Protein AF-M6ZLT2-F1 (afdb_monomer_lite)

Structure (mmCIF, N/CA/C/O backbone):
data_AF-M6ZLT2-F1
#
_entry.id   AF-M6ZLT2-F1
#
loop_
_atom_site.group_PDB
_atom_site.id
_atom_site.type_symbol
_atom_site.label_atom_id
_atom_site.label_alt_id
_atom_site.label_comp_id
_atom_site.label_asym_id
_atom_site.label_entity_id
_atom_site.label_seq_id
_atom_site.pdbx_PDB_ins_code
_atom_site.Cartn_x
_atom_site.Cartn_y
_atom_site.Cartn_z
_atom_site.occupancy
_atom_site.B_iso_or_equiv
_atom_site.auth_seq_id
_atom_site.auth_comp_id
_atom_site.auth_asym_id
_atom_site.auth_atom_id
_atom_site.pdbx_PDB_model_nu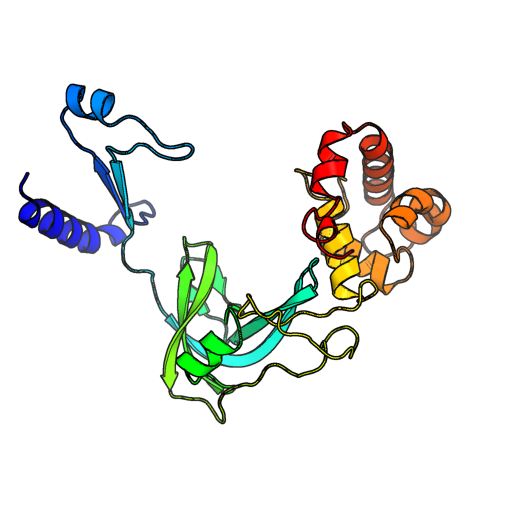m
ATOM 1 N N . MET A 1 1 ? 22.558 25.502 -27.120 1.00 62.25 1 MET A N 1
ATOM 2 C CA . MET A 1 1 ? 22.984 24.082 -27.083 1.00 62.25 1 MET A CA 1
ATOM 3 C C . MET A 1 1 ? 22.090 23.308 -28.041 1.00 62.25 1 MET A C 1
ATOM 5 O O . MET A 1 1 ? 20.887 23.511 -27.971 1.00 62.25 1 MET A O 1
ATOM 9 N N . SER A 1 2 ? 22.636 22.499 -28.952 1.00 77.94 2 SER A N 1
ATOM 10 C CA . SER A 1 2 ? 21.820 21.604 -29.790 1.00 77.94 2 SER A CA 1
ATOM 11 C C . SER A 1 2 ? 21.302 20.422 -28.961 1.00 77.94 2 SER A C 1
ATOM 13 O O . SER A 1 2 ? 21.935 20.048 -27.970 1.00 77.94 2 SER A O 1
ATOM 15 N N . GLY A 1 3 ? 20.191 19.798 -29.374 1.00 76.00 3 GLY A N 1
ATOM 16 C CA . GLY A 1 3 ? 19.656 18.600 -28.705 1.00 76.00 3 GLY A CA 1
ATOM 17 C C . GLY A 1 3 ? 20.675 17.455 -28.616 1.00 76.00 3 GLY A C 1
ATOM 18 O O . GLY A 1 3 ? 20.788 16.801 -27.585 1.00 76.00 3 GLY A O 1
ATOM 19 N N . SER A 1 4 ? 21.517 17.301 -29.643 1.00 79.62 4 SER A N 1
ATOM 20 C CA . SER A 1 4 ? 22.615 16.326 -29.668 1.00 79.62 4 SER A CA 1
ATOM 21 C C . SER A 1 4 ? 23.680 16.562 -28.589 1.00 79.62 4 SER A C 1
ATOM 23 O O . SER A 1 4 ? 24.163 15.606 -27.985 1.00 79.62 4 SER A O 1
ATOM 25 N N . LYS A 1 5 ? 24.020 17.825 -28.288 1.00 85.69 5 LYS A N 1
ATOM 26 C CA . LYS A 1 5 ? 24.951 18.155 -27.194 1.00 85.69 5 LYS A CA 1
ATOM 27 C C . LYS A 1 5 ? 24.350 17.829 -25.829 1.00 85.69 5 LYS A C 1
ATOM 29 O O . LYS A 1 5 ? 25.065 17.317 -24.980 1.00 85.69 5 LYS A O 1
ATOM 34 N N . ILE A 1 6 ? 23.052 18.079 -25.636 1.00 84.75 6 ILE A N 1
ATOM 35 C CA . ILE A 1 6 ? 22.351 17.741 -24.387 1.00 84.75 6 ILE A CA 1
ATOM 36 C C . ILE A 1 6 ? 22.399 16.226 -24.149 1.00 84.75 6 ILE A C 1
ATOM 38 O O . ILE A 1 6 ? 22.804 15.796 -23.073 1.00 84.75 6 ILE A O 1
ATOM 42 N N . ALA A 1 7 ? 22.067 15.421 -25.163 1.00 84.75 7 ALA A N 1
ATOM 43 C CA . ALA A 1 7 ? 22.106 13.961 -25.064 1.00 84.75 7 ALA A CA 1
ATOM 44 C C . ALA A 1 7 ? 23.506 13.431 -24.704 1.00 84.75 7 ALA A C 1
ATOM 46 O O . ALA A 1 7 ? 23.638 12.559 -23.845 1.00 84.75 7 ALA A O 1
ATOM 47 N N . LYS A 1 8 ? 24.560 13.999 -25.304 1.00 88.12 8 LYS A N 1
ATOM 48 C CA . LYS A 1 8 ? 25.944 13.621 -24.994 1.00 88.12 8 LYS A CA 1
ATOM 49 C C . LYS A 1 8 ? 26.320 13.946 -23.544 1.00 88.12 8 LYS A C 1
ATOM 51 O O . LYS A 1 8 ? 26.835 13.079 -22.845 1.00 88.12 8 LYS A O 1
ATOM 56 N N . THR A 1 9 ? 26.001 15.153 -23.073 1.00 87.25 9 THR A N 1
ATOM 57 C CA . THR A 1 9 ? 26.261 15.565 -21.684 1.00 87.25 9 THR A CA 1
ATOM 58 C C . THR A 1 9 ? 25.528 14.676 -20.680 1.00 87.25 9 THR A C 1
ATOM 60 O O . THR A 1 9 ? 26.101 14.316 -19.656 1.00 87.25 9 THR A O 1
ATOM 63 N N . ILE A 1 10 ? 24.292 14.267 -20.983 1.00 88.25 10 ILE A N 1
ATOM 64 C CA . ILE A 1 10 ? 23.534 13.321 -20.151 1.00 88.25 10 ILE A CA 1
ATOM 65 C C . ILE A 1 10 ? 24.280 11.985 -20.025 1.00 88.25 10 ILE A C 1
ATOM 67 O O . ILE A 1 10 ? 24.413 11.463 -18.919 1.00 88.25 10 ILE A O 1
ATOM 71 N N . GLN A 1 11 ? 24.787 11.435 -21.132 1.00 85.94 11 GLN A N 1
ATOM 72 C CA . GLN A 1 11 ? 25.527 10.169 -21.114 1.00 85.94 11 GLN A CA 1
ATOM 73 C C . GLN A 1 11 ? 26.854 10.269 -20.352 1.00 85.94 11 GLN A C 1
ATOM 75 O O . GLN A 1 11 ? 27.209 9.343 -19.624 1.00 85.94 11 GLN A O 1
ATOM 80 N N . GLU A 1 12 ? 27.583 11.376 -20.502 1.00 87.38 12 GLU A N 1
ATOM 81 C CA . GLU A 1 12 ? 28.830 11.630 -19.771 1.00 87.38 12 GLU A CA 1
ATOM 82 C C . GLU A 1 12 ? 28.577 11.709 -18.258 1.00 87.38 12 GLU A C 1
ATOM 84 O O . GLU A 1 12 ? 29.243 11.016 -17.488 1.00 87.38 12 GLU A O 1
ATOM 89 N N . PHE A 1 13 ? 27.551 12.455 -17.838 1.00 87.44 13 PHE A N 1
ATOM 90 C CA . PHE A 1 13 ? 27.155 12.543 -16.430 1.00 87.44 13 PHE A CA 1
ATOM 91 C C . PHE A 1 13 ? 26.689 11.202 -15.859 1.00 87.44 13 PHE A C 1
ATOM 93 O O . PHE A 1 13 ? 27.044 10.866 -14.731 1.00 87.44 13 PHE A O 1
ATOM 100 N N . LYS A 1 14 ? 25.945 10.401 -16.634 1.00 83.62 14 LYS A N 1
ATOM 101 C CA . LYS A 1 14 ? 25.489 9.073 -16.195 1.00 83.62 14 LYS A CA 1
ATOM 102 C C . LYS A 1 14 ? 26.663 8.172 -15.790 1.00 83.62 14 LYS A C 1
ATOM 104 O O . LYS A 1 14 ? 26.543 7.442 -14.814 1.00 83.62 14 LYS A O 1
ATOM 109 N N . LYS A 1 15 ? 27.800 8.250 -16.495 1.00 84.62 15 LYS A N 1
ATOM 110 C CA . LYS A 1 15 ? 29.018 7.476 -16.176 1.00 84.62 15 LYS A CA 1
ATOM 111 C C . LYS A 1 15 ? 29.727 7.961 -14.911 1.00 84.62 15 LYS A C 1
ATOM 113 O O . LYS A 1 15 ? 30.386 7.173 -14.247 1.00 84.62 15 LYS A O 1
ATOM 118 N N . GLN A 1 16 ? 29.614 9.248 -14.598 1.00 85.06 16 GLN A N 1
ATOM 119 C CA . GLN A 1 16 ? 30.263 9.859 -13.436 1.00 85.06 16 GLN A CA 1
ATOM 120 C C . GLN A 1 16 ? 29.390 9.821 -12.180 1.00 85.06 16 GLN A C 1
ATOM 122 O O . GLN A 1 16 ? 29.902 10.082 -11.094 1.00 85.06 16 GLN A O 1
ATOM 127 N N . LYS A 1 17 ? 28.095 9.490 -12.293 1.00 80.12 17 LYS A N 1
ATOM 128 C CA . LYS A 1 17 ? 27.145 9.589 -11.174 1.00 80.12 17 LYS A CA 1
ATOM 129 C C . LYS A 1 17 ? 27.613 8.832 -9.927 1.00 80.12 17 LYS A C 1
ATOM 131 O O . LYS A 1 17 ? 27.482 9.349 -8.828 1.00 80.12 17 LYS A O 1
ATOM 136 N N . ASP A 1 18 ? 28.194 7.645 -10.111 1.00 74.69 18 ASP A N 1
ATOM 137 C CA . ASP A 1 18 ? 28.618 6.774 -9.007 1.00 74.69 18 ASP A CA 1
ATOM 138 C C . ASP A 1 18 ? 29.941 7.232 -8.371 1.00 74.69 18 ASP A C 1
ATOM 140 O O . ASP A 1 18 ? 30.314 6.751 -7.307 1.00 74.69 18 ASP A O 1
ATOM 144 N N . SER A 1 19 ? 30.643 8.181 -9.003 1.00 82.50 19 SER A N 1
ATOM 145 C CA . SER A 1 19 ? 31.844 8.824 -8.450 1.00 82.50 19 SER A CA 1
ATOM 146 C C . SER A 1 19 ? 31.535 10.079 -7.630 1.00 82.50 19 SER A C 1
ATOM 148 O O . SER A 1 19 ? 32.423 10.627 -6.977 1.00 82.50 19 SER A O 1
ATOM 150 N N . LEU A 1 20 ? 30.288 10.556 -7.660 1.00 81.44 20 LEU A N 1
ATOM 151 C CA . LEU A 1 20 ? 29.868 11.693 -6.854 1.00 81.44 20 LEU A CA 1
ATOM 152 C C . LEU A 1 20 ? 29.756 11.256 -5.391 1.00 81.44 20 LEU A C 1
ATOM 154 O O . LEU A 1 20 ? 29.185 10.215 -5.083 1.00 81.44 20 LEU A O 1
ATOM 158 N N . GLY A 1 21 ? 30.237 12.088 -4.466 1.00 83.31 21 GLY A N 1
ATOM 159 C CA . GLY A 1 21 ? 30.100 11.859 -3.020 1.00 83.31 21 GLY A CA 1
ATOM 160 C C . GLY A 1 21 ? 28.669 12.014 -2.485 1.00 83.31 21 GLY A C 1
ATOM 161 O O . GLY A 1 21 ? 28.487 12.223 -1.289 1.00 83.31 21 GLY A O 1
ATOM 162 N N . PHE A 1 22 ? 27.660 11.992 -3.359 1.00 78.06 22 PHE A N 1
ATOM 163 C CA . PHE A 1 22 ? 26.251 12.177 -3.032 1.00 78.06 22 PHE A CA 1
ATOM 164 C C . PHE A 1 22 ? 25.346 11.452 -4.047 1.00 78.06 22 PHE A C 1
ATOM 166 O O . PHE A 1 22 ? 25.687 11.366 -5.231 1.00 78.06 22 PHE A O 1
ATOM 173 N N . PRO A 1 23 ? 24.174 10.947 -3.616 1.00 68.12 23 PRO A N 1
ATOM 174 C CA . PRO A 1 23 ? 23.225 10.287 -4.506 1.00 68.12 23 PRO A CA 1
ATOM 175 C C . PRO A 1 23 ? 22.644 11.276 -5.524 1.00 68.12 23 PRO A C 1
ATOM 177 O O . PRO A 1 23 ? 22.311 12.412 -5.191 1.00 68.12 23 PRO A O 1
ATOM 180 N N . THR A 1 24 ? 22.525 10.835 -6.775 1.00 79.81 24 THR A N 1
ATOM 181 C CA . THR A 1 24 ? 21.979 11.626 -7.886 1.00 79.81 24 THR A CA 1
ATOM 182 C C . THR A 1 24 ? 21.074 10.740 -8.741 1.00 79.81 24 THR A C 1
ATOM 184 O O . THR A 1 24 ? 21.529 9.723 -9.269 1.00 79.81 24 THR A O 1
ATOM 187 N N . ASP A 1 25 ? 19.812 11.138 -8.914 1.00 76.88 25 ASP A N 1
ATOM 188 C CA . ASP A 1 25 ? 18.780 10.381 -9.643 1.00 76.88 25 ASP A CA 1
ATOM 189 C C . ASP A 1 25 ? 18.604 10.843 -11.105 1.00 76.88 25 ASP A C 1
ATOM 191 O O . ASP A 1 25 ? 17.881 10.224 -11.893 1.00 76.88 25 ASP A O 1
ATOM 195 N N . GLY A 1 26 ? 19.278 11.927 -11.499 1.00 84.56 26 GLY A N 1
ATOM 196 C CA . GLY A 1 26 ? 19.167 12.498 -12.833 1.00 84.56 26 GLY A CA 1
ATOM 197 C C . GLY A 1 26 ? 19.788 13.884 -12.983 1.00 84.56 26 GLY A C 1
ATOM 198 O O . GLY A 1 26 ? 20.614 14.325 -12.188 1.00 84.56 26 GLY A O 1
ATOM 199 N N . LEU A 1 27 ? 19.364 14.588 -14.029 1.00 89.75 27 LEU A N 1
ATOM 200 C CA . LEU A 1 27 ? 19.750 15.962 -14.344 1.00 89.75 27 LEU A CA 1
ATOM 201 C C . LEU A 1 27 ? 18.508 16.829 -14.528 1.00 89.75 27 LEU A C 1
ATOM 203 O O . LEU A 1 27 ? 17.479 16.366 -15.012 1.00 89.75 27 LEU A O 1
ATOM 207 N N . VAL A 1 28 ? 18.605 18.121 -14.220 1.00 91.44 28 VAL A N 1
ATOM 208 C CA . VAL A 1 28 ? 17.538 19.080 -14.536 1.00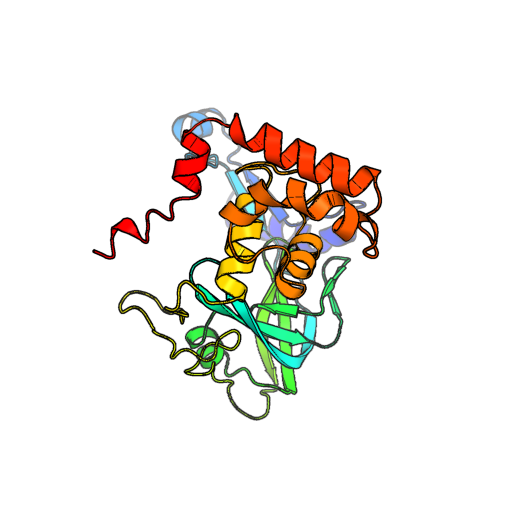 91.44 28 VAL A CA 1
ATOM 209 C C . VAL A 1 28 ? 17.956 19.918 -15.734 1.00 91.44 28 VAL A C 1
ATOM 211 O O . VAL A 1 28 ? 18.869 20.738 -15.650 1.00 91.44 28 VAL A O 1
ATOM 214 N N . ILE A 1 29 ? 17.255 19.742 -16.849 1.00 90.88 29 ILE A N 1
ATOM 215 C CA . ILE A 1 29 ? 17.471 20.514 -18.071 1.00 90.88 29 ILE A CA 1
ATOM 216 C C . ILE A 1 29 ? 16.652 21.796 -17.953 1.00 90.88 29 ILE A C 1
ATOM 218 O O . ILE A 1 29 ? 15.426 21.743 -17.836 1.00 90.88 29 ILE A O 1
ATOM 222 N N . LYS A 1 30 ? 17.325 22.949 -17.973 1.00 92.75 30 LYS A N 1
ATOM 223 C CA . LYS A 1 30 ? 16.702 24.273 -17.849 1.00 92.75 30 LYS A CA 1
ATOM 224 C C . LYS A 1 30 ? 16.988 25.100 -19.094 1.00 92.75 30 LYS A C 1
ATOM 226 O O . LYS A 1 30 ? 18.130 25.165 -19.551 1.00 92.75 30 LYS A O 1
ATOM 231 N N . LEU A 1 31 ? 15.970 25.782 -19.613 1.00 90.94 31 LEU A N 1
ATOM 232 C CA . LEU A 1 31 ? 16.172 26.798 -20.642 1.00 90.94 31 LEU A CA 1
ATOM 233 C C . LEU A 1 31 ? 16.995 27.945 -20.048 1.00 90.94 31 LEU A C 1
ATOM 235 O O . LEU A 1 31 ? 16.592 28.500 -19.037 1.00 90.94 31 LEU A O 1
ATOM 239 N N . ASN A 1 32 ? 18.150 28.298 -20.614 1.00 91.94 32 ASN A N 1
ATOM 240 C CA . ASN A 1 32 ? 19.038 29.282 -19.975 1.00 91.94 32 ASN A CA 1
ATOM 241 C C . ASN A 1 32 ? 18.510 30.730 -20.041 1.00 91.94 32 ASN A C 1
ATOM 243 O O . ASN A 1 32 ? 18.749 31.516 -19.135 1.00 91.94 32 ASN A O 1
ATOM 247 N N . ASP A 1 33 ? 17.775 31.057 -21.100 1.00 91.94 33 ASP A N 1
ATOM 248 C CA . ASP A 1 33 ? 17.239 32.390 -21.389 1.00 91.94 33 ASP A CA 1
ATOM 249 C C . ASP A 1 33 ? 16.063 32.737 -20.461 1.00 91.94 33 ASP A C 1
ATOM 251 O O . ASP A 1 33 ? 15.027 32.071 -20.512 1.00 91.94 33 ASP A O 1
ATOM 255 N N . ILE A 1 34 ? 16.237 33.754 -19.609 1.00 91.44 34 ILE A N 1
ATOM 256 C CA . ILE A 1 34 ? 15.277 34.138 -18.561 1.00 91.44 34 ILE A CA 1
ATOM 257 C C . ILE A 1 34 ? 13.987 34.697 -19.166 1.00 91.44 34 ILE A C 1
ATOM 259 O O . ILE A 1 34 ? 12.910 34.247 -18.785 1.00 91.44 34 ILE A O 1
ATOM 263 N N . SER A 1 35 ? 14.071 35.577 -20.166 1.00 91.69 35 SER A N 1
ATOM 264 C CA . SER A 1 35 ? 12.887 36.179 -20.795 1.00 91.69 35 SER A CA 1
ATOM 265 C C . SER A 1 35 ? 11.962 35.124 -21.407 1.00 91.69 35 SER A C 1
ATOM 267 O O . SER A 1 35 ? 10.738 35.241 -21.361 1.00 91.69 35 SER A O 1
ATOM 269 N N . LYS A 1 36 ? 12.533 34.033 -21.929 1.00 90.75 36 LYS A N 1
ATOM 270 C CA . LYS A 1 36 ? 11.747 32.898 -22.434 1.00 90.75 36 LYS A CA 1
ATOM 271 C C . LYS A 1 36 ? 11.135 32.040 -21.329 1.00 90.75 36 LYS A C 1
ATOM 273 O O . LYS A 1 36 ? 10.114 31.403 -21.575 1.00 90.75 36 LYS A O 1
ATOM 278 N N . ARG A 1 37 ? 11.722 31.997 -20.127 1.00 92.94 37 ARG A N 1
ATOM 279 C CA . ARG A 1 37 ? 11.108 31.307 -18.976 1.00 92.94 37 ARG A CA 1
ATOM 280 C C . ARG A 1 37 ? 9.815 31.992 -18.570 1.00 92.94 37 ARG A C 1
ATOM 282 O O . ARG A 1 37 ? 8.827 31.294 -18.356 1.00 92.94 37 ARG A O 1
ATOM 289 N N . ASP A 1 38 ? 9.825 33.322 -18.530 1.00 89.88 38 ASP A N 1
ATOM 290 C CA . ASP A 1 38 ? 8.660 34.124 -18.153 1.00 89.88 38 ASP A CA 1
ATOM 291 C C . ASP A 1 38 ? 7.516 33.926 -19.149 1.00 89.88 38 ASP A C 1
ATOM 293 O O . ASP A 1 38 ? 6.388 33.646 -18.748 1.00 89.88 38 ASP A O 1
ATOM 297 N N . ALA A 1 39 ? 7.827 33.937 -20.450 1.00 92.62 39 ALA A N 1
ATOM 298 C CA . ALA A 1 39 ? 6.850 33.660 -21.502 1.00 92.62 39 ALA A CA 1
ATOM 299 C C . ALA A 1 39 ? 6.267 32.232 -21.434 1.00 92.62 39 ALA A C 1
ATOM 301 O O . ALA A 1 39 ? 5.097 32.021 -21.747 1.00 92.62 39 ALA A O 1
ATOM 302 N N . LEU A 1 40 ? 7.072 31.238 -21.039 1.00 92.62 40 LEU A N 1
ATOM 303 C CA . LEU A 1 40 ? 6.636 29.843 -20.916 1.00 92.62 40 LEU A CA 1
ATOM 304 C C . LEU A 1 40 ? 5.838 29.577 -19.630 1.00 92.62 40 LEU A C 1
ATOM 306 O O . LEU A 1 40 ? 4.988 28.687 -19.615 1.00 92.62 40 LEU A O 1
ATOM 310 N N . GLY A 1 41 ? 6.111 30.305 -18.549 1.00 91.62 41 GLY A N 1
ATOM 311 C CA . GLY A 1 41 ? 5.377 30.204 -17.291 1.00 91.62 41 GLY A CA 1
ATOM 312 C C . GLY A 1 41 ? 5.390 28.808 -16.642 1.00 91.62 41 GLY A C 1
ATOM 313 O O . GLY A 1 41 ? 6.349 28.030 -16.752 1.00 91.62 41 GLY A O 1
ATOM 314 N N . TYR A 1 42 ? 4.305 28.499 -15.926 1.00 93.69 42 TYR A N 1
ATOM 315 C CA . TYR A 1 42 ? 4.176 27.338 -15.039 1.00 93.69 42 TYR A CA 1
ATOM 316 C C . TYR A 1 42 ? 2.873 26.563 -15.294 1.00 93.69 42 TYR A C 1
ATOM 318 O O . TYR A 1 42 ? 1.924 27.057 -15.901 1.00 93.69 42 TYR A O 1
ATOM 326 N N . THR A 1 43 ? 2.844 25.310 -14.852 1.00 89.75 43 THR A N 1
ATOM 327 C CA . THR A 1 43 ? 1.614 24.523 -14.642 1.00 89.75 43 THR A CA 1
ATOM 328 C C . THR A 1 43 ? 1.236 24.571 -13.157 1.00 89.75 43 THR A C 1
ATOM 330 O O . THR A 1 43 ? 1.963 25.170 -12.368 1.00 89.75 43 THR A O 1
ATOM 333 N N . SER A 1 44 ? 0.155 23.899 -12.746 1.00 86.75 44 SER A N 1
ATOM 334 C CA . SER A 1 44 ? -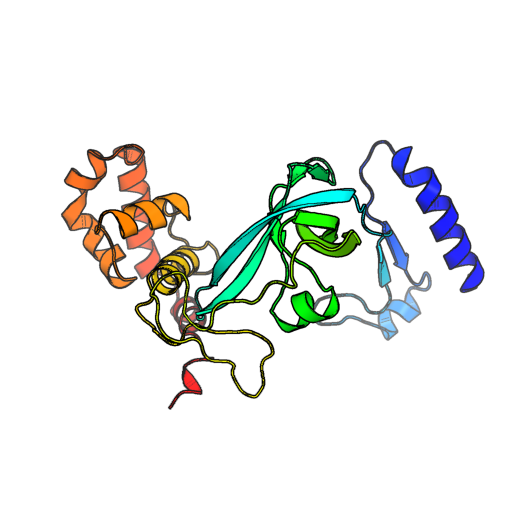0.232 23.804 -11.328 1.00 86.75 44 SER A CA 1
ATOM 335 C C . SER A 1 44 ? 0.842 23.179 -10.426 1.00 86.75 44 SER A C 1
ATOM 337 O O . SER A 1 44 ? 0.828 23.411 -9.221 1.00 86.75 44 SER A O 1
ATOM 339 N N . HIS A 1 45 ? 1.777 22.402 -10.989 1.00 83.12 45 HIS A N 1
ATOM 340 C CA . HIS A 1 45 ? 2.772 21.654 -10.212 1.00 83.12 45 HIS A CA 1
ATOM 341 C C . HIS A 1 45 ? 4.226 21.808 -10.688 1.00 83.12 45 HIS A C 1
ATOM 343 O O . HIS A 1 45 ? 5.136 21.429 -9.956 1.00 83.12 45 HIS A O 1
ATOM 349 N N . SER A 1 46 ? 4.492 22.337 -11.890 1.00 88.19 46 SER A N 1
ATOM 350 C CA . SER A 1 46 ? 5.866 22.426 -12.421 1.00 88.19 46 SER A CA 1
ATOM 351 C C . SER A 1 46 ? 6.087 23.561 -13.436 1.00 88.19 46 SER A C 1
ATOM 353 O O . SER A 1 46 ? 5.174 23.841 -14.222 1.00 88.19 46 SER A O 1
ATOM 355 N N . PRO A 1 47 ? 7.296 24.157 -13.519 1.00 92.81 47 PRO A N 1
ATOM 356 C CA . PRO A 1 47 ? 7.669 25.090 -14.590 1.00 92.81 47 PRO A CA 1
ATOM 357 C C . PRO A 1 47 ? 7.630 24.428 -15.972 1.00 92.81 47 PRO A C 1
ATOM 359 O O . PRO A 1 47 ? 7.952 23.248 -16.112 1.00 92.81 47 PRO A O 1
ATOM 362 N N . ARG A 1 48 ? 7.288 25.192 -17.018 1.00 92.25 48 ARG A N 1
ATOM 363 C CA . ARG A 1 48 ? 7.319 24.689 -18.407 1.00 92.25 48 ARG A CA 1
ATOM 364 C C . ARG A 1 48 ? 8.713 24.718 -19.034 1.00 92.25 48 ARG A C 1
ATOM 366 O O . ARG A 1 48 ? 8.988 23.972 -19.966 1.00 92.25 48 ARG A O 1
ATOM 373 N N . TRP A 1 49 ? 9.591 25.569 -18.515 1.00 92.56 49 TRP A N 1
ATOM 374 C CA . TRP A 1 49 ? 10.937 25.831 -19.032 1.00 92.56 49 TRP A CA 1
ATOM 375 C C . TRP A 1 49 ? 12.030 24.930 -18.431 1.00 92.56 49 TRP A C 1
ATOM 377 O O . TRP A 1 49 ? 13.209 25.081 -18.770 1.00 92.56 49 TRP A O 1
ATOM 387 N N . ALA A 1 50 ? 11.662 24.005 -17.540 1.00 92.75 50 ALA A N 1
ATOM 388 C CA . ALA A 1 50 ? 12.574 23.030 -16.955 1.00 92.75 50 ALA A CA 1
ATOM 389 C C . ALA A 1 50 ? 11.963 21.627 -16.931 1.00 92.75 50 ALA A C 1
ATOM 391 O O . ALA A 1 50 ? 10.765 21.459 -16.696 1.00 92.75 50 ALA A O 1
ATOM 392 N N . ARG A 1 51 ? 12.801 20.609 -17.141 1.00 89.88 51 ARG A N 1
ATOM 393 C CA . ARG A 1 51 ? 12.421 19.194 -17.048 1.00 89.88 51 ARG A CA 1
ATOM 394 C C . ARG A 1 51 ? 13.489 18.399 -16.309 1.00 89.88 51 ARG A C 1
ATOM 396 O O . ARG A 1 51 ? 14.678 18.571 -16.562 1.00 89.88 51 ARG A O 1
ATOM 403 N N . ALA A 1 52 ? 13.048 17.532 -15.404 1.00 88.69 52 ALA A N 1
ATOM 404 C CA . ALA A 1 52 ? 13.910 16.541 -14.778 1.00 88.69 52 ALA A CA 1
ATOM 405 C C . ALA A 1 52 ? 14.083 15.355 -15.737 1.00 88.69 52 ALA A C 1
ATOM 407 O O . ALA A 1 52 ? 13.101 14.739 -16.147 1.00 88.69 52 ALA A O 1
ATOM 408 N N . TYR A 1 53 ? 15.325 15.066 -16.101 1.00 86.12 53 TYR A N 1
ATOM 409 C CA . TYR A 1 53 ? 15.743 13.892 -16.850 1.00 86.12 53 TYR A CA 1
ATOM 410 C C . TYR A 1 53 ? 16.307 12.882 -15.856 1.00 86.12 53 TYR A C 1
ATOM 412 O O . TYR A 1 53 ? 17.428 13.051 -15.378 1.00 86.12 53 TYR A O 1
ATOM 420 N N . LYS A 1 54 ? 15.525 11.860 -15.510 1.00 82.75 54 LYS A N 1
ATOM 421 C CA . LYS A 1 54 ? 15.979 10.804 -14.602 1.00 82.75 54 LYS A CA 1
ATOM 422 C C . LYS A 1 54 ? 16.818 9.782 -15.361 1.00 82.75 54 LYS A C 1
ATOM 424 O O . LYS A 1 54 ? 16.528 9.490 -16.521 1.00 82.75 54 LYS A O 1
ATOM 429 N N . PHE A 1 55 ? 17.871 9.274 -14.731 1.00 78.06 55 PHE A N 1
ATOM 430 C CA . PHE A 1 55 ? 18.626 8.160 -15.300 1.00 78.06 55 PHE A CA 1
ATOM 431 C C . PHE A 1 55 ? 17.800 6.873 -15.234 1.00 78.06 55 PHE A C 1
ATOM 433 O O . PHE A 1 55 ? 16.870 6.777 -14.432 1.00 78.06 55 PHE A O 1
ATOM 440 N N . ASP A 1 56 ? 18.139 5.898 -16.084 1.00 68.88 56 ASP A N 1
ATOM 441 C CA . ASP A 1 56 ? 17.461 4.599 -16.088 1.00 68.88 56 ASP A CA 1
ATOM 442 C C . ASP A 1 56 ? 17.439 4.014 -14.678 1.00 68.88 56 ASP A C 1
ATOM 444 O O . ASP A 1 56 ? 18.446 4.051 -13.959 1.00 68.88 56 ASP A O 1
ATOM 448 N N . ALA A 1 57 ? 16.275 3.499 -14.288 1.00 69.25 57 ALA A N 1
ATOM 449 C CA . ALA A 1 57 ? 16.102 2.915 -12.975 1.00 69.25 57 ALA A CA 1
ATOM 450 C C . ALA A 1 57 ? 17.083 1.751 -12.807 1.00 69.25 57 ALA A C 1
ATOM 452 O O . ALA A 1 57 ? 17.244 0.916 -13.699 1.00 69.25 57 ALA A O 1
ATOM 453 N N . ILE A 1 58 ? 17.742 1.693 -11.649 1.00 76.38 58 ILE A N 1
ATOM 454 C CA . ILE A 1 58 ? 18.529 0.518 -11.282 1.00 76.38 58 ILE A CA 1
ATOM 455 C C . ILE A 1 58 ? 17.547 -0.652 -11.227 1.00 76.38 58 ILE A C 1
ATOM 457 O O . ILE A 1 58 ? 16.599 -0.626 -10.441 1.00 76.38 58 ILE A O 1
ATOM 461 N N . MET A 1 59 ? 17.779 -1.643 -12.080 1.00 87.00 59 MET A N 1
ATOM 462 C CA . MET A 1 59 ? 17.035 -2.892 -12.122 1.00 87.00 59 MET A CA 1
ATOM 463 C C . MET A 1 59 ? 17.884 -4.001 -11.522 1.00 87.00 59 MET A C 1
ATOM 465 O O . MET A 1 59 ? 19.094 -4.058 -11.754 1.00 87.00 59 MET A O 1
ATOM 469 N N . LYS A 1 60 ? 17.255 -4.887 -10.757 1.00 91.75 60 LYS A N 1
ATOM 470 C CA . LYS A 1 60 ? 17.889 -6.116 -10.279 1.00 91.75 60 LYS A CA 1
ATOM 471 C C . LYS A 1 60 ? 16.985 -7.306 -10.510 1.00 91.75 60 LYS A C 1
ATOM 473 O O . LYS A 1 60 ? 15.770 -7.192 -10.391 1.00 91.75 60 LYS A O 1
ATOM 478 N N . GLU A 1 61 ? 17.608 -8.430 -10.828 1.00 95.94 61 GLU A N 1
ATOM 479 C CA . GLU A 1 61 ? 16.920 -9.703 -10.978 1.00 95.94 61 GLU A CA 1
ATOM 480 C C . GLU A 1 61 ? 16.610 -10.295 -9.602 1.00 95.94 61 GLU A C 1
ATOM 482 O O . GLU A 1 61 ? 17.440 -10.244 -8.692 1.00 95.94 61 GLU A O 1
ATOM 487 N N . SER A 1 62 ? 15.401 -10.826 -9.449 1.00 96.50 62 SER A N 1
ATOM 488 C CA . SER A 1 62 ? 14.991 -11.631 -8.303 1.00 96.50 62 SER A CA 1
ATOM 489 C C . SER A 1 62 ? 13.988 -12.687 -8.740 1.00 96.50 62 SER A C 1
ATOM 491 O O . SER A 1 62 ? 13.359 -12.570 -9.794 1.00 96.50 62 SER A O 1
ATOM 493 N N . LYS A 1 63 ? 13.837 -13.727 -7.928 1.00 97.00 63 LYS A N 1
ATOM 494 C CA . LYS A 1 63 ? 12.860 -14.784 -8.142 1.00 97.00 63 LYS A CA 1
ATOM 495 C C . LYS A 1 63 ? 11.570 -14.474 -7.393 1.00 97.00 63 LYS A C 1
ATOM 497 O O . LYS A 1 63 ? 11.610 -14.117 -6.217 1.00 97.00 63 LYS A O 1
ATOM 502 N N . ILE A 1 64 ? 10.432 -14.662 -8.056 1.00 97.19 64 ILE A N 1
ATOM 503 C CA . ILE A 1 64 ? 9.112 -14.615 -7.422 1.00 97.19 64 ILE A CA 1
ATOM 504 C C . ILE A 1 64 ? 8.903 -15.900 -6.619 1.00 97.19 64 ILE A C 1
ATOM 506 O O . ILE A 1 64 ? 8.884 -16.998 -7.183 1.00 97.19 64 ILE A O 1
ATOM 510 N N . VAL A 1 65 ? 8.736 -15.749 -5.308 1.00 96.69 65 VAL A N 1
ATOM 511 C CA . VAL A 1 65 ? 8.446 -16.834 -4.362 1.00 96.69 65 VAL A CA 1
ATOM 512 C C . VAL A 1 65 ? 6.949 -17.111 -4.325 1.00 96.69 65 VAL A C 1
ATOM 514 O O . VAL A 1 65 ? 6.547 -18.268 -4.408 1.00 96.69 65 VAL A O 1
ATOM 517 N N . ASP A 1 66 ? 6.145 -16.053 -4.261 1.00 96.00 66 ASP A N 1
ATOM 518 C CA . ASP A 1 66 ? 4.687 -16.122 -4.252 1.00 96.00 66 ASP A CA 1
ATOM 519 C C . ASP A 1 66 ? 4.085 -14.832 -4.833 1.00 96.00 66 ASP A C 1
ATOM 521 O O . ASP A 1 66 ? 4.791 -13.843 -5.055 1.00 96.00 66 ASP A O 1
ATOM 525 N N . ILE A 1 67 ? 2.785 -14.829 -5.115 1.00 94.62 67 ILE A N 1
ATOM 526 C CA . ILE A 1 67 ? 2.050 -13.629 -5.514 1.00 94.62 67 ILE A CA 1
ATOM 527 C C . ILE A 1 67 ? 0.837 -13.477 -4.599 1.00 94.62 67 ILE A C 1
ATOM 529 O O . ILE A 1 67 ? -0.120 -14.248 -4.662 1.00 94.62 67 ILE A O 1
ATOM 533 N N . THR A 1 68 ? 0.866 -12.429 -3.783 1.00 92.62 68 THR A N 1
ATOM 534 C CA . THR A 1 68 ? -0.207 -12.075 -2.855 1.00 92.62 68 THR A CA 1
ATOM 535 C C . THR A 1 68 ? -0.992 -10.863 -3.342 1.00 92.62 68 THR A C 1
ATOM 537 O O . THR A 1 68 ? -0.720 -10.267 -4.389 1.00 92.62 68 THR A O 1
ATOM 540 N N . TYR A 1 69 ? -2.031 -10.499 -2.597 1.00 90.12 69 TYR A N 1
ATOM 541 C CA . TYR A 1 69 ? -2.964 -9.448 -2.974 1.00 90.12 69 TYR A CA 1
ATOM 542 C C . TYR A 1 69 ? -3.143 -8.473 -1.829 1.00 90.12 69 TYR A C 1
ATOM 544 O O . TYR A 1 69 ? -3.165 -8.858 -0.665 1.00 90.12 69 TYR A O 1
ATOM 552 N N . ALA A 1 70 ? -3.362 -7.212 -2.174 1.00 90.56 70 ALA A N 1
ATOM 553 C CA . ALA A 1 70 ? -3.848 -6.224 -1.229 1.00 90.56 70 ALA A CA 1
ATOM 554 C C . ALA A 1 70 ? -5.180 -5.660 -1.709 1.00 90.56 70 ALA A C 1
ATOM 556 O O . ALA A 1 70 ? -5.278 -5.158 -2.834 1.00 90.56 70 ALA A O 1
ATOM 557 N N . VAL A 1 71 ? -6.190 -5.713 -0.844 1.00 92.75 71 VAL A N 1
ATOM 558 C CA . VAL A 1 71 ? -7.480 -5.069 -1.082 1.00 92.75 71 VAL A CA 1
ATOM 559 C C . VAL A 1 71 ? -7.419 -3.661 -0.498 1.00 92.75 71 VAL A C 1
ATOM 561 O O . VAL A 1 71 ? -7.367 -3.478 0.711 1.00 92.75 71 VAL A O 1
ATOM 564 N N . GLY A 1 72 ? -7.396 -2.642 -1.352 1.00 91.44 72 GLY A N 1
ATOM 565 C CA . GLY A 1 72 ? -7.387 -1.249 -0.907 1.00 91.44 72 GLY A CA 1
ATOM 566 C C . GLY A 1 72 ? -8.743 -0.794 -0.358 1.00 91.44 72 GLY A C 1
ATOM 567 O O . GLY A 1 72 ? -9.769 -1.433 -0.577 1.00 91.44 72 GLY A O 1
ATOM 568 N N . ARG A 1 73 ? -8.778 0.390 0.267 1.00 90.12 73 ARG A N 1
ATOM 569 C CA . ARG A 1 73 ? -9.996 1.030 0.816 1.00 90.12 73 ARG A CA 1
ATOM 570 C C . ARG A 1 73 ? -11.197 1.030 -0.144 1.00 90.12 73 ARG A C 1
ATOM 572 O O . ARG A 1 73 ? -12.324 0.722 0.236 1.00 90.12 73 ARG A O 1
ATOM 579 N N . THR A 1 74 ? -10.958 1.349 -1.414 1.00 89.31 74 THR A N 1
ATOM 580 C CA . THR A 1 74 ? -11.997 1.417 -2.460 1.00 89.31 74 THR A CA 1
ATOM 581 C C . THR A 1 74 ? -12.425 0.042 -2.986 1.00 89.31 74 THR A C 1
ATOM 583 O O . THR A 1 74 ? -13.218 -0.043 -3.919 1.00 89.31 74 THR A O 1
ATOM 586 N N . GLY A 1 75 ? -11.873 -1.038 -2.430 1.00 90.38 75 GLY A N 1
ATOM 587 C CA . GLY A 1 75 ? -12.064 -2.407 -2.888 1.00 90.38 75 GLY A CA 1
ATOM 588 C C . GLY A 1 75 ? -11.121 -2.824 -4.011 1.00 90.38 75 GLY A C 1
ATOM 589 O O . GLY A 1 75 ? -11.165 -3.986 -4.392 1.00 90.38 75 GLY A O 1
ATOM 590 N N . LYS A 1 76 ? -10.265 -1.931 -4.537 1.00 92.56 76 LYS A N 1
ATOM 591 C CA . LYS A 1 76 ? -9.291 -2.283 -5.585 1.00 92.56 76 LYS A CA 1
ATOM 592 C C . LYS A 1 76 ? -8.379 -3.412 -5.103 1.00 92.56 76 LYS A C 1
ATOM 594 O O . LYS A 1 76 ? -7.675 -3.241 -4.110 1.00 92.56 76 LYS A O 1
ATOM 599 N N . ILE A 1 77 ? -8.341 -4.511 -5.846 1.00 92.62 77 ILE A N 1
ATOM 600 C CA . ILE A 1 77 ? -7.457 -5.647 -5.595 1.00 92.62 77 ILE A CA 1
ATOM 601 C C . ILE A 1 77 ? -6.172 -5.419 -6.386 1.00 92.62 77 ILE A C 1
ATOM 603 O O . ILE A 1 77 ? -6.194 -5.328 -7.611 1.00 92.62 77 ILE A O 1
ATOM 607 N N . THR A 1 78 ? -5.054 -5.277 -5.677 1.00 92.44 78 THR A N 1
ATOM 608 C CA . THR A 1 78 ? -3.738 -5.038 -6.281 1.00 92.44 78 THR A CA 1
ATOM 609 C C . THR A 1 78 ? -2.838 -6.252 -6.050 1.00 92.44 78 THR A C 1
ATOM 611 O O . THR A 1 78 ? -2.520 -6.527 -4.890 1.00 92.44 78 THR A O 1
ATOM 614 N N . PRO A 1 79 ? -2.414 -6.965 -7.107 1.00 93.81 79 PRO A N 1
ATOM 615 C CA . PRO A 1 79 ? -1.469 -8.069 -6.985 1.00 93.81 79 PRO A CA 1
ATOM 616 C C . PRO A 1 79 ? -0.057 -7.557 -6.662 1.00 93.81 79 PRO A C 1
ATOM 618 O O . PRO A 1 79 ? 0.384 -6.514 -7.165 1.00 93.81 79 PRO A O 1
ATOM 621 N N . ARG A 1 80 ? 0.662 -8.297 -5.821 1.00 94.62 80 ARG A N 1
ATOM 622 C CA . ARG A 1 80 ? 2.034 -8.012 -5.393 1.00 94.62 80 ARG A CA 1
ATOM 623 C C . ARG A 1 80 ? 2.854 -9.293 -5.479 1.00 94.62 80 ARG A C 1
ATOM 625 O O . ARG A 1 80 ? 2.453 -10.317 -4.944 1.00 94.62 80 ARG A O 1
ATOM 632 N N . ALA A 1 81 ? 3.999 -9.225 -6.141 1.00 96.12 81 ALA A N 1
ATOM 633 C CA . ALA A 1 81 ? 4.967 -10.307 -6.153 1.00 96.12 81 ALA A CA 1
ATOM 634 C C . ALA A 1 81 ? 5.773 -10.284 -4.851 1.00 96.12 81 ALA A C 1
ATOM 636 O O . ALA A 1 81 ? 6.395 -9.266 -4.529 1.00 96.12 81 ALA A O 1
ATOM 637 N N . GLU A 1 82 ? 5.780 -11.402 -4.135 1.00 96.81 82 GLU A N 1
ATOM 638 C CA . GLU A 1 82 ? 6.755 -11.689 -3.090 1.00 96.81 82 GLU A CA 1
ATOM 639 C C . GLU A 1 82 ? 8.012 -12.215 -3.766 1.00 96.81 82 GLU A C 1
ATOM 641 O O . GLU A 1 82 ? 7.966 -13.184 -4.528 1.00 96.81 82 GLU A O 1
ATOM 646 N N . ILE A 1 83 ? 9.134 -11.551 -3.532 1.00 96.94 83 ILE A N 1
ATOM 647 C CA . ILE A 1 83 ? 10.393 -11.858 -4.203 1.00 96.94 83 ILE A CA 1
ATOM 648 C C . ILE A 1 83 ? 11.462 -12.234 -3.188 1.00 96.94 83 ILE A C 1
ATOM 650 O O . ILE A 1 83 ? 11.431 -11.794 -2.035 1.00 96.94 83 ILE A O 1
ATOM 654 N N . GLU A 1 84 ? 12.455 -12.996 -3.637 1.00 97.25 84 GLU A N 1
ATOM 655 C CA . GLU A 1 84 ? 13.669 -13.186 -2.852 1.00 97.25 84 GLU A CA 1
ATOM 656 C C . GLU A 1 84 ? 14.288 -11.807 -2.526 1.00 97.25 84 GLU A C 1
ATOM 658 O O . GLU A 1 84 ? 14.349 -10.937 -3.408 1.00 97.25 84 GLU A O 1
ATOM 663 N N . PRO A 1 85 ? 14.710 -11.559 -1.269 1.00 96.75 85 PRO A N 1
ATOM 664 C CA . PRO A 1 85 ? 15.159 -10.238 -0.849 1.00 96.75 85 PRO A CA 1
ATOM 665 C C . PRO A 1 85 ? 16.326 -9.715 -1.695 1.00 96.75 85 PRO A C 1
ATOM 667 O O . PRO A 1 85 ? 17.394 -10.323 -1.749 1.00 96.75 85 PRO A O 1
ATOM 670 N N . ILE A 1 86 ? 16.157 -8.535 -2.294 1.00 93.94 86 ILE A N 1
ATOM 671 C CA . ILE A 1 86 ? 17.204 -7.861 -3.075 1.00 93.94 86 ILE A CA 1
ATOM 672 C C . ILE A 1 86 ? 17.512 -6.474 -2.517 1.00 93.94 86 ILE A C 1
ATOM 674 O O . ILE A 1 86 ? 16.621 -5.729 -2.122 1.00 93.94 86 ILE A O 1
ATOM 678 N N . SER A 1 87 ? 18.785 -6.079 -2.527 1.00 90.06 87 SER A N 1
ATOM 679 C CA . SER A 1 87 ? 19.177 -4.705 -2.187 1.00 90.06 87 SER A CA 1
ATOM 680 C C . SER A 1 87 ? 19.024 -3.794 -3.405 1.00 90.06 87 SER A C 1
ATOM 682 O O . SER A 1 87 ? 19.780 -3.931 -4.368 1.00 90.06 87 SER A O 1
ATOM 684 N N . LEU A 1 88 ? 18.071 -2.862 -3.380 1.00 86.62 88 LEU A N 1
ATOM 685 C CA . LEU A 1 88 ? 17.754 -1.963 -4.490 1.00 86.62 88 LEU A CA 1
ATOM 686 C C . LEU A 1 88 ? 17.681 -0.510 -4.003 1.00 86.62 88 LEU A C 1
ATOM 688 O O . LEU A 1 88 ? 16.873 -0.176 -3.135 1.00 86.62 88 LEU A O 1
ATOM 692 N N . ALA A 1 89 ? 18.532 0.352 -4.569 1.00 80.19 89 ALA A N 1
ATOM 693 C CA . ALA A 1 89 ? 18.680 1.754 -4.157 1.00 80.19 89 ALA A CA 1
ATOM 694 C C . ALA A 1 89 ? 18.857 1.919 -2.628 1.00 80.19 89 ALA A C 1
ATOM 696 O O . ALA A 1 89 ? 18.170 2.714 -1.994 1.00 80.19 89 ALA A O 1
ATOM 697 N N . GLY A 1 90 ? 19.737 1.110 -2.024 1.00 80.50 90 GLY A N 1
ATOM 698 C CA . GLY A 1 90 ? 20.087 1.210 -0.601 1.00 80.50 90 GLY A CA 1
ATOM 699 C C . GLY A 1 90 ? 19.084 0.602 0.387 1.00 80.50 90 GLY A C 1
ATOM 700 O O . GLY A 1 90 ? 19.331 0.652 1.586 1.00 80.50 90 GLY A O 1
ATOM 701 N N . THR A 1 91 ? 17.985 -0.004 -0.076 1.00 86.75 91 THR A N 1
ATOM 702 C CA . THR A 1 91 ? 17.024 -0.708 0.795 1.00 86.75 91 THR A CA 1
ATOM 703 C C . THR A 1 91 ? 16.821 -2.148 0.350 1.00 86.75 91 THR A C 1
ATOM 705 O O . THR A 1 91 ? 16.843 -2.425 -0.851 1.00 86.75 91 THR A O 1
ATOM 708 N N . THR A 1 92 ? 16.502 -3.036 1.284 1.00 92.94 92 THR A N 1
ATOM 709 C CA . THR A 1 92 ? 16.053 -4.393 0.962 1.00 92.94 92 THR A CA 1
ATOM 710 C C . THR A 1 92 ? 14.601 -4.372 0.490 1.00 92.94 92 THR A C 1
ATOM 712 O O . THR A 1 92 ? 13.721 -3.874 1.187 1.00 92.94 92 THR A O 1
ATOM 715 N N . VAL A 1 93 ? 14.359 -4.900 -0.705 1.00 93.50 93 VAL A N 1
ATOM 716 C CA . VAL A 1 93 ? 13.037 -5.061 -1.309 1.00 93.50 93 VAL A CA 1
ATOM 717 C C . VAL A 1 93 ? 12.658 -6.535 -1.252 1.00 93.50 93 VAL A C 1
ATOM 719 O O . VAL A 1 93 ? 13.410 -7.379 -1.733 1.00 93.50 93 VAL A O 1
ATOM 722 N N . THR A 1 94 ? 11.489 -6.822 -0.685 1.00 95.44 94 THR A N 1
ATOM 723 C CA . THR A 1 94 ? 10.894 -8.169 -0.601 1.00 95.44 94 THR A CA 1
ATOM 724 C C . THR A 1 94 ? 9.558 -8.269 -1.337 1.00 95.44 94 THR A C 1
ATOM 726 O O . THR A 1 94 ? 9.064 -9.365 -1.569 1.00 95.44 94 THR A O 1
ATOM 729 N N . PHE A 1 95 ? 8.983 -7.130 -1.735 1.00 94.88 95 PHE A N 1
ATOM 730 C CA . PHE A 1 95 ? 7.725 -7.052 -2.470 1.00 94.88 95 PHE A CA 1
ATOM 731 C C . PHE A 1 95 ? 7.849 -6.100 -3.653 1.00 94.88 95 PHE A C 1
ATOM 733 O O . PHE A 1 95 ? 8.453 -5.031 -3.532 1.00 94.88 95 PHE A O 1
ATOM 740 N N . ALA A 1 96 ? 7.213 -6.450 -4.767 1.00 94.75 96 ALA A N 1
ATOM 741 C CA . ALA A 1 96 ? 7.086 -5.594 -5.939 1.00 94.75 96 ALA A CA 1
ATOM 742 C C . ALA A 1 96 ? 5.647 -5.609 -6.469 1.00 94.75 96 ALA A C 1
ATOM 744 O O . ALA A 1 96 ? 4.979 -6.640 -6.468 1.00 94.75 96 ALA A O 1
ATOM 745 N N . THR A 1 97 ? 5.136 -4.459 -6.909 1.00 94.31 97 THR A N 1
ATOM 746 C CA . THR A 1 97 ? 3.785 -4.390 -7.484 1.00 94.31 97 THR A CA 1
ATOM 747 C C . THR A 1 97 ? 3.730 -5.053 -8.862 1.00 94.31 97 THR A C 1
ATOM 749 O O . THR A 1 97 ? 4.661 -4.911 -9.656 1.00 94.31 97 THR A O 1
ATOM 752 N N . LEU A 1 98 ? 2.615 -5.733 -9.138 1.00 94.12 98 LEU A N 1
ATOM 753 C CA . LEU A 1 98 ? 2.248 -6.268 -10.454 1.00 94.12 98 LEU A CA 1
ATOM 754 C C . LEU A 1 98 ? 1.113 -5.464 -11.110 1.00 94.12 98 LEU A C 1
ATOM 756 O O . LEU A 1 98 ? 0.576 -5.868 -12.130 1.00 94.12 98 LEU A O 1
ATOM 760 N N . HIS A 1 99 ? 0.735 -4.323 -10.527 1.00 91.19 99 HIS A N 1
ATOM 761 C CA . HIS A 1 99 ? -0.295 -3.398 -11.014 1.00 91.19 99 HIS A CA 1
ATOM 762 C C . HIS A 1 99 ? -1.726 -3.966 -11.109 1.00 91.19 99 HIS A C 1
ATOM 764 O O . HIS A 1 99 ? -2.582 -3.519 -10.341 1.00 91.19 99 HIS A O 1
ATOM 770 N N . ASN A 1 100 ? -2.003 -4.882 -12.040 1.00 91.62 100 ASN A N 1
ATOM 771 C CA . ASN A 1 100 ? -3.315 -5.480 -12.317 1.00 91.62 100 ASN A CA 1
ATOM 772 C C . ASN A 1 100 ? -3.183 -6.771 -13.158 1.00 91.62 100 ASN A C 1
ATOM 774 O O . ASN A 1 100 ? -2.078 -7.175 -13.508 1.00 91.62 100 ASN A O 1
ATOM 778 N N . GLN A 1 101 ? -4.312 -7.421 -13.471 1.00 91.75 101 GLN A N 1
ATOM 779 C CA . GLN A 1 101 ? -4.325 -8.661 -14.261 1.00 91.75 101 GLN A CA 1
ATOM 780 C C . GLN A 1 101 ? -3.787 -8.461 -15.680 1.00 91.75 101 GLN A C 1
ATOM 782 O O . GLN A 1 101 ? -3.007 -9.280 -16.151 1.00 91.75 101 GLN A O 1
ATOM 787 N N . ASP A 1 102 ? -4.190 -7.379 -16.346 1.00 91.00 102 ASP A N 1
ATOM 788 C CA . ASP A 1 102 ? -3.816 -7.124 -17.738 1.00 91.00 102 ASP A CA 1
ATOM 789 C C . ASP A 1 102 ? -2.281 -6.972 -17.861 1.00 91.00 102 ASP A C 1
ATOM 791 O O . ASP A 1 102 ? -1.679 -7.499 -18.790 1.00 91.00 102 ASP A O 1
ATOM 795 N N . TYR A 1 103 ? -1.630 -6.354 -16.866 1.00 92.38 103 TYR A N 1
ATOM 796 C CA . TYR A 1 103 ? -0.168 -6.242 -16.785 1.00 92.38 103 TYR A CA 1
ATOM 797 C C . TYR A 1 103 ? 0.526 -7.585 -16.513 1.00 92.38 103 TYR A C 1
ATOM 799 O O . TYR A 1 103 ? 1.587 -7.864 -17.068 1.00 92.38 103 TYR A O 1
ATOM 807 N N . ILE A 1 104 ? -0.073 -8.438 -15.677 1.00 93.25 104 ILE A N 1
ATOM 808 C CA . ILE A 1 104 ? 0.431 -9.798 -15.436 1.00 93.25 104 ILE A CA 1
ATOM 809 C C . ILE A 1 104 ? 0.375 -10.628 -16.721 1.00 93.25 104 ILE A C 1
ATOM 811 O O . ILE A 1 104 ? 1.320 -11.359 -17.018 1.00 93.25 104 ILE A O 1
ATOM 815 N N . ASP A 1 105 ? -0.711 -10.480 -17.480 1.00 92.69 105 ASP A N 1
ATOM 816 C CA . ASP A 1 105 ? -0.923 -11.167 -18.751 1.00 92.69 105 ASP A CA 1
ATOM 817 C C . ASP A 1 105 ? 0.047 -10.670 -19.829 1.00 92.69 105 ASP A C 1
ATOM 819 O O . ASP A 1 105 ? 0.624 -11.488 -20.543 1.00 92.69 105 ASP A O 1
ATOM 823 N N . GLU A 1 106 ? 0.278 -9.356 -19.907 1.00 93.00 106 GLU A N 1
ATOM 824 C CA . GLU A 1 106 ? 1.254 -8.743 -20.816 1.00 93.00 106 GLU A CA 1
ATOM 825 C C . GLU A 1 106 ? 2.685 -9.217 -20.524 1.00 93.00 106 GLU A C 1
ATOM 827 O O . GLU A 1 106 ? 3.425 -9.566 -21.444 1.00 93.00 106 GLU A O 1
ATOM 832 N N . LEU A 1 107 ? 3.068 -9.272 -19.245 1.00 92.50 107 LEU A N 1
ATOM 833 C CA . LEU A 1 107 ? 4.387 -9.749 -18.830 1.00 92.50 107 LEU A CA 1
ATOM 834 C C . LEU A 1 107 ? 4.534 -11.276 -18.894 1.00 92.50 107 LEU A C 1
ATOM 836 O O . LEU A 1 107 ? 5.659 -11.774 -18.905 1.00 92.50 107 LEU A O 1
ATOM 840 N N . GLY A 1 108 ? 3.431 -12.026 -18.879 1.00 92.00 108 GLY A N 1
ATOM 841 C CA . GLY A 1 108 ? 3.449 -13.485 -18.760 1.00 92.00 108 GLY A CA 1
ATOM 842 C C . GLY A 1 108 ? 4.060 -13.969 -17.438 1.00 92.00 108 GLY A C 1
ATOM 843 O O . GLY A 1 108 ? 4.737 -14.998 -17.398 1.00 92.00 108 GLY A O 1
ATOM 844 N N . VAL A 1 109 ? 3.878 -13.206 -16.356 1.00 93.06 109 VAL A N 1
ATOM 845 C CA . VAL A 1 109 ? 4.542 -13.466 -15.072 1.00 93.06 109 VAL A CA 1
ATOM 846 C C . VAL A 1 109 ? 3.771 -14.476 -14.222 1.00 93.06 109 VAL A C 1
ATOM 848 O O . VAL A 1 109 ? 2.541 -14.486 -14.170 1.00 93.06 109 VAL A O 1
ATOM 851 N N . GLY A 1 110 ? 4.517 -15.330 -13.528 1.00 94.06 110 GLY A N 1
ATOM 852 C CA . GLY A 1 110 ? 3.989 -16.405 -12.700 1.00 94.06 110 GLY A CA 1
ATOM 853 C C . GLY A 1 110 ? 4.870 -16.691 -11.493 1.00 94.06 110 GLY A C 1
ATOM 854 O O . GLY A 1 110 ? 6.000 -16.208 -11.397 1.00 94.06 110 GLY A O 1
ATOM 855 N N . ILE A 1 111 ? 4.372 -17.524 -10.582 1.00 95.81 111 ILE A N 1
ATOM 856 C CA . ILE A 1 111 ? 5.150 -17.979 -9.424 1.00 95.81 111 ILE A CA 1
ATOM 857 C C . ILE A 1 111 ? 6.379 -18.765 -9.910 1.00 95.81 111 ILE A C 1
ATOM 859 O O . ILE A 1 111 ? 6.289 -19.612 -10.807 1.00 95.81 111 ILE A O 1
ATOM 863 N N . GLY A 1 112 ? 7.537 -18.477 -9.312 1.00 95.00 112 GLY A N 1
ATOM 864 C CA . GLY A 1 112 ? 8.829 -19.053 -9.677 1.00 95.00 112 GLY A CA 1
ATOM 865 C C . GLY A 1 112 ? 9.559 -18.340 -10.818 1.00 95.00 112 GLY A C 1
ATOM 866 O O . GLY A 1 112 ? 10.684 -18.737 -11.120 1.00 95.00 112 GLY A O 1
ATOM 867 N N . ALA A 1 113 ? 8.961 -17.312 -11.433 1.00 96.31 113 ALA A N 1
ATOM 868 C CA . ALA A 1 113 ? 9.605 -16.526 -12.484 1.00 96.31 113 ALA A CA 1
ATOM 869 C C . ALA A 1 113 ? 10.833 -15.767 -11.957 1.00 96.31 113 ALA A C 1
ATOM 871 O O . ALA A 1 113 ? 10.839 -15.299 -10.815 1.00 96.31 113 ALA A O 1
ATOM 872 N N . ILE A 1 114 ? 11.845 -15.594 -12.810 1.00 96.88 114 ILE A N 1
ATOM 873 C CA . ILE A 1 114 ? 12.943 -14.647 -12.576 1.00 96.88 114 ILE A CA 1
ATOM 874 C C . ILE A 1 114 ? 12.571 -13.347 -13.276 1.00 96.88 114 ILE A C 1
ATOM 876 O O . ILE A 1 114 ? 12.309 -13.339 -14.480 1.00 96.88 114 ILE A O 1
ATOM 880 N N . VAL A 1 115 ? 12.541 -12.253 -12.524 1.00 96.38 115 VAL A N 1
ATOM 881 C CA . VAL A 1 115 ? 12.038 -10.956 -12.980 1.00 96.38 115 VAL A CA 1
ATOM 882 C C . VAL A 1 115 ? 13.021 -9.840 -12.671 1.00 96.38 115 VAL A C 1
ATOM 884 O O . VAL A 1 115 ? 13.735 -9.916 -11.669 1.00 96.38 115 VAL A O 1
ATOM 887 N N . ARG A 1 116 ? 13.038 -8.774 -13.482 1.00 95.38 116 ARG A N 1
ATOM 888 C CA . ARG A 1 116 ? 13.732 -7.535 -13.105 1.00 95.38 116 ARG A CA 1
ATOM 889 C C . ARG A 1 116 ? 12.790 -6.608 -12.365 1.00 95.38 116 ARG A C 1
ATOM 891 O O . ARG A 1 116 ? 11.711 -6.263 -12.843 1.00 95.38 116 ARG A O 1
ATOM 898 N N . VAL A 1 117 ? 13.247 -6.177 -11.200 1.00 94.56 117 VAL A N 1
ATOM 899 C CA . VAL A 1 117 ? 12.538 -5.253 -10.325 1.00 94.56 117 VAL A CA 1
ATOM 900 C C . VAL A 1 117 ? 13.247 -3.908 -10.343 1.00 94.56 117 VAL A C 1
ATOM 902 O O . VAL A 1 117 ? 14.465 -3.832 -10.157 1.00 94.56 117 VAL A O 1
ATOM 905 N N . ALA A 1 118 ? 12.470 -2.846 -10.532 1.00 91.62 118 ALA A N 1
ATOM 906 C CA . ALA A 1 118 ? 12.918 -1.462 -10.457 1.00 91.62 118 ALA A CA 1
ATOM 907 C C . ALA A 1 118 ? 12.139 -0.710 -9.380 1.00 91.62 118 ALA A C 1
ATOM 909 O O . ALA A 1 118 ? 11.013 -1.066 -9.043 1.00 91.62 118 ALA A O 1
ATOM 910 N N . LYS A 1 119 ? 12.703 0.387 -8.870 1.00 88.00 119 LYS A N 1
ATOM 911 C CA . LYS A 1 119 ? 11.953 1.339 -8.044 1.00 88.00 119 LYS A CA 1
ATOM 912 C C . LYS A 1 119 ? 11.527 2.542 -8.865 1.00 88.00 119 LYS A C 1
ATOM 914 O O . LYS A 1 119 ? 12.361 3.352 -9.277 1.00 88.00 119 LYS A O 1
ATOM 919 N N . ARG A 1 120 ? 10.219 2.727 -9.018 1.00 77.56 120 ARG A N 1
ATOM 920 C CA . ARG A 1 120 ? 9.661 3.941 -9.614 1.00 77.56 120 ARG A CA 1
ATOM 921 C C . ARG A 1 120 ? 9.839 5.101 -8.639 1.00 77.56 120 ARG A C 1
ATOM 923 O O . ARG A 1 120 ? 9.366 5.056 -7.502 1.00 77.56 120 ARG A O 1
ATOM 930 N N . GLY A 1 121 ? 10.572 6.122 -9.086 1.00 70.00 121 GLY A N 1
ATOM 931 C CA . GLY A 1 121 ? 10.897 7.295 -8.273 1.00 70.00 121 GLY A CA 1
ATOM 932 C C . GLY A 1 121 ? 11.672 6.972 -6.992 1.00 70.00 121 GLY A C 1
ATOM 933 O O . GLY A 1 121 ? 11.477 7.674 -6.011 1.00 70.00 121 GLY A O 1
ATOM 934 N N . GLU A 1 122 ? 12.480 5.902 -6.990 1.00 69.69 122 GLU A N 1
ATOM 935 C CA . GLU A 1 122 ? 13.282 5.418 -5.844 1.00 69.69 122 GLU A CA 1
ATOM 936 C C . GLU A 1 122 ? 12.480 4.913 -4.626 1.00 69.69 122 GLU A C 1
ATOM 938 O O . GLU A 1 122 ? 13.066 4.484 -3.628 1.00 69.69 122 GLU A O 1
ATOM 943 N N . ILE A 1 123 ? 11.145 4.874 -4.720 1.00 78.44 123 ILE A N 1
ATOM 944 C CA . ILE A 1 123 ? 10.266 4.536 -3.592 1.00 78.44 123 ILE A CA 1
ATOM 945 C C . ILE A 1 123 ? 9.513 3.227 -3.830 1.00 78.44 123 ILE A C 1
ATOM 947 O O . ILE A 1 123 ? 9.618 2.325 -3.005 1.00 78.44 123 ILE A O 1
ATOM 951 N N . ILE A 1 124 ? 8.770 3.100 -4.936 1.00 85.81 124 ILE A N 1
ATOM 952 C CA . ILE A 1 124 ? 7.814 1.995 -5.132 1.00 85.81 124 ILE A CA 1
ATOM 953 C C . ILE A 1 124 ? 8.441 0.912 -6.018 1.00 85.81 124 ILE A C 1
ATOM 955 O O . ILE A 1 124 ? 8.656 1.181 -7.203 1.00 85.81 124 ILE A O 1
ATOM 959 N N . PRO A 1 125 ? 8.729 -0.296 -5.495 1.00 91.81 125 PRO A N 1
ATOM 960 C CA . PRO A 1 125 ? 9.245 -1.389 -6.306 1.00 91.81 125 PRO A CA 1
ATOM 961 C C . PRO A 1 125 ? 8.155 -1.974 -7.210 1.00 91.81 125 PRO A C 1
ATOM 963 O O . PRO A 1 125 ? 7.041 -2.237 -6.753 1.00 91.81 125 PRO A O 1
ATOM 966 N N . ALA A 1 126 ? 8.483 -2.199 -8.477 1.00 93.62 126 ALA A N 1
ATOM 967 C CA . ALA A 1 126 ? 7.622 -2.804 -9.486 1.00 93.62 126 ALA A CA 1
ATOM 968 C C . ALA A 1 126 ? 8.415 -3.841 -10.286 1.00 93.62 126 ALA A C 1
ATOM 970 O O . ALA A 1 126 ? 9.617 -3.671 -10.510 1.00 93.62 126 ALA A O 1
ATOM 971 N N . VAL A 1 127 ? 7.740 -4.913 -10.694 1.00 94.81 127 VAL A N 1
ATOM 972 C CA . VAL A 1 127 ? 8.277 -5.830 -11.703 1.00 94.81 127 VAL A CA 1
ATOM 973 C C . VAL A 1 127 ? 8.167 -5.128 -13.049 1.00 94.81 127 VAL A C 1
ATOM 975 O O . VAL A 1 127 ? 7.071 -4.719 -13.405 1.00 94.81 127 VAL A O 1
ATOM 978 N N . GLU A 1 128 ? 9.278 -4.964 -13.764 1.00 93.31 128 GLU A N 1
ATOM 979 C CA . GLU A 1 128 ? 9.284 -4.285 -15.069 1.00 93.31 128 GLU A CA 1
ATOM 980 C C . GLU A 1 128 ? 9.383 -5.278 -16.236 1.00 93.31 128 GLU A C 1
ATOM 982 O O . GLU A 1 128 ? 8.872 -5.003 -17.317 1.00 93.31 128 GLU A O 1
ATOM 987 N N . GLU A 1 129 ? 10.010 -6.441 -16.030 1.00 93.00 129 GLU A N 1
ATOM 988 C CA . GLU A 1 129 ? 10.152 -7.471 -17.065 1.00 93.00 129 GLU A CA 1
ATOM 989 C C . GLU A 1 129 ? 10.353 -8.875 -16.476 1.00 93.00 129 GLU A C 1
ATOM 991 O O . GLU A 1 129 ? 10.835 -9.046 -15.350 1.00 93.00 129 GLU A O 1
ATOM 996 N N . VAL A 1 130 ? 10.016 -9.886 -17.278 1.00 95.50 130 VAL A N 1
ATOM 997 C CA . VAL A 1 130 ? 10.260 -11.303 -16.991 1.00 95.50 130 VAL A CA 1
ATOM 998 C C . VAL A 1 130 ? 11.485 -11.760 -17.777 1.00 95.50 130 VAL A C 1
ATOM 1000 O O . VAL A 1 130 ? 11.508 -11.687 -19.003 1.00 95.50 130 VAL A O 1
ATOM 1003 N N . VAL A 1 131 ? 12.502 -12.240 -17.063 1.00 94.50 131 VAL A N 1
ATOM 1004 C CA . VAL A 1 131 ? 13.732 -12.800 -17.646 1.00 94.50 131 VAL A CA 1
ATOM 1005 C C . VAL A 1 131 ? 13.535 -14.278 -17.950 1.00 94.50 131 VAL A C 1
ATOM 1007 O O . VAL A 1 131 ? 13.809 -14.736 -19.057 1.00 94.50 131 VAL A O 1
ATOM 1010 N N . THR A 1 132 ? 13.007 -15.010 -16.967 1.00 93.75 132 THR A N 1
ATOM 1011 C CA . THR A 1 132 ? 12.668 -16.427 -17.097 1.00 93.75 132 THR A CA 1
ATOM 1012 C C . THR A 1 132 ? 11.229 -16.614 -16.641 1.00 93.75 132 THR A C 1
ATOM 1014 O O . THR A 1 132 ? 10.925 -16.267 -15.493 1.00 93.75 132 THR A O 1
ATOM 1017 N N . PRO A 1 133 ? 10.338 -17.150 -17.493 1.00 91.56 133 PRO A N 1
ATOM 1018 C CA . PRO A 1 133 ? 8.953 -17.371 -17.113 1.00 91.56 133 PRO A CA 1
ATOM 1019 C C . PRO A 1 133 ? 8.854 -18.379 -15.963 1.00 91.56 133 PRO A C 1
ATOM 1021 O O . PRO A 1 133 ? 9.691 -19.270 -15.809 1.00 91.56 133 PRO A O 1
ATOM 1024 N N . GLY A 1 134 ? 7.826 -18.199 -15.138 1.00 88.69 134 GLY A N 1
ATOM 1025 C CA . GLY A 1 134 ? 7.479 -19.128 -14.066 1.00 88.69 134 GLY A CA 1
ATOM 1026 C C . GLY A 1 134 ? 6.711 -20.338 -14.596 1.00 88.69 134 GLY A C 1
ATOM 1027 O O . GLY A 1 134 ? 6.758 -20.651 -15.783 1.00 88.69 134 GLY A O 1
ATOM 1028 N N . LYS A 1 135 ? 5.975 -21.0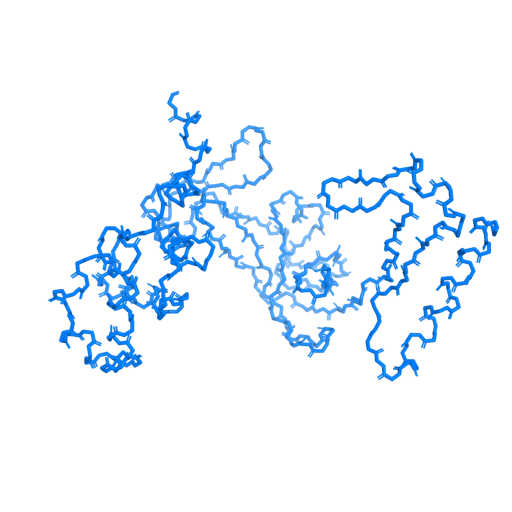13 -13.707 1.00 84.81 135 LYS A N 1
ATOM 1029 C CA . LYS A 1 135 ? 5.151 -22.174 -14.087 1.00 84.81 135 LYS A CA 1
ATOM 1030 C C . LYS A 1 135 ? 4.037 -21.798 -15.068 1.00 84.81 135 LYS A C 1
ATOM 1032 O O . LYS A 1 135 ? 4.018 -22.268 -16.197 1.00 84.81 135 LYS A O 1
ATOM 1037 N N . GLU A 1 136 ? 3.114 -20.958 -14.613 1.00 91.31 136 GLU A N 1
ATOM 1038 C CA . GLU A 1 136 ? 1.934 -20.524 -15.358 1.00 91.31 136 GLU A CA 1
ATOM 1039 C C . GLU A 1 136 ? 1.714 -19.032 -15.130 1.00 91.31 136 GLU A C 1
ATOM 1041 O O . GLU A 1 136 ? 2.071 -18.508 -14.069 1.00 91.31 136 GLU A O 1
ATOM 1046 N N . VAL A 1 137 ? 1.118 -18.358 -16.118 1.00 92.56 137 VAL A N 1
ATOM 1047 C CA . VAL A 1 137 ? 0.736 -16.949 -15.986 1.00 92.56 137 VAL A CA 1
ATOM 1048 C C . VAL A 1 137 ? -0.296 -16.831 -14.877 1.00 92.56 137 VAL A C 1
ATOM 1050 O O . VAL A 1 137 ? -1.337 -17.489 -14.894 1.00 92.56 137 VAL A O 1
ATOM 1053 N N . PHE A 1 138 ? 0.009 -15.993 -13.898 1.00 93.00 138 PHE A N 1
ATOM 1054 C CA . PHE A 1 138 ? -0.792 -15.897 -12.697 1.00 93.00 138 PHE A CA 1
ATOM 1055 C C . PHE A 1 138 ? -2.152 -15.244 -12.968 1.00 93.00 138 PHE A C 1
ATOM 1057 O O . PHE A 1 138 ? -2.254 -14.245 -13.682 1.00 93.00 138 PHE A O 1
ATOM 1064 N N . LYS A 1 139 ? -3.210 -15.785 -12.360 1.00 92.38 139 LYS A N 1
ATOM 1065 C CA . LYS A 1 139 ? -4.564 -15.234 -12.445 1.00 92.38 139 LYS A CA 1
ATOM 1066 C C . LYS A 1 139 ? -5.047 -14.808 -11.065 1.00 92.38 139 LYS A C 1
ATOM 1068 O O . LYS A 1 139 ? -5.065 -15.605 -10.132 1.00 92.38 139 LYS A O 1
ATOM 1073 N N . ILE A 1 140 ? -5.459 -13.550 -10.961 1.00 89.88 140 ILE A N 1
ATOM 1074 C CA . ILE A 1 140 ? -6.135 -12.997 -9.792 1.00 89.88 140 ILE A CA 1
ATOM 1075 C C . ILE A 1 140 ? -7.477 -13.735 -9.630 1.00 89.88 140 ILE A C 1
ATOM 1077 O O . ILE A 1 140 ? -8.191 -13.905 -10.622 1.00 89.88 140 ILE A O 1
ATOM 1081 N N . PRO A 1 141 ? -7.849 -14.164 -8.410 1.00 87.75 141 PRO A N 1
ATOM 1082 C CA . PRO A 1 141 ? -9.083 -14.887 -8.165 1.00 87.75 141 PRO A CA 1
ATOM 1083 C C . PRO A 1 141 ? -10.315 -14.040 -8.492 1.00 87.75 141 PRO A C 1
ATOM 1085 O O . PRO A 1 141 ? -10.355 -12.819 -8.304 1.00 87.75 141 PRO A O 1
ATOM 1088 N N . ASP A 1 142 ? -11.372 -14.735 -8.899 1.00 91.12 142 ASP A N 1
ATOM 1089 C CA . ASP A 1 142 ? -12.717 -14.189 -9.095 1.00 91.12 142 ASP A CA 1
ATOM 1090 C C . ASP A 1 142 ? -13.439 -13.894 -7.767 1.00 91.12 142 ASP A C 1
ATOM 1092 O O . ASP A 1 142 ? -14.560 -13.382 -7.752 1.00 91.12 142 ASP A O 1
ATOM 1096 N N . ARG A 1 143 ? -12.793 -14.186 -6.634 1.00 94.31 143 ARG A N 1
ATOM 1097 C CA . ARG A 1 143 ? -13.269 -13.915 -5.278 1.00 94.31 143 ARG A CA 1
ATOM 1098 C C . ARG A 1 143 ? -12.250 -13.110 -4.486 1.00 94.31 143 ARG A C 1
ATOM 1100 O O . ARG A 1 143 ? -11.044 -13.299 -4.597 1.00 94.31 143 ARG A O 1
ATOM 1107 N N . CYS A 1 144 ? -12.759 -12.185 -3.678 1.00 93.62 144 CYS A N 1
ATOM 1108 C CA . CYS A 1 144 ? -11.952 -11.318 -2.836 1.00 93.62 144 CYS A CA 1
ATOM 1109 C C . CYS A 1 144 ? -11.152 -12.160 -1.825 1.00 93.62 144 CYS A C 1
ATOM 1111 O O . CYS A 1 144 ? -11.767 -12.914 -1.073 1.00 93.62 144 CYS A O 1
ATOM 1113 N N . PRO A 1 145 ? -9.825 -11.991 -1.721 1.00 91.75 145 PRO A N 1
ATOM 1114 C CA . PRO A 1 145 ? -9.002 -12.771 -0.793 1.00 91.75 145 PRO A CA 1
ATOM 1115 C C . PRO A 1 145 ? -9.290 -12.461 0.686 1.00 91.75 145 PRO A C 1
ATOM 1117 O O . PRO A 1 145 ? -9.010 -13.287 1.543 1.00 91.75 145 PRO A O 1
ATOM 1120 N N . SER A 1 146 ? -9.877 -11.297 0.987 1.00 92.94 146 SER A N 1
ATOM 1121 C CA . SER A 1 146 ? -10.196 -10.871 2.359 1.00 92.94 146 SER A CA 1
ATOM 1122 C C . SER A 1 146 ? -11.567 -11.362 2.842 1.00 92.94 146 SER A C 1
ATOM 1124 O O . SER A 1 146 ? -11.717 -11.760 3.990 1.00 92.94 146 SER A O 1
ATOM 1126 N N . CYS A 1 147 ? -12.590 -11.352 1.977 1.00 93.50 147 CYS A N 1
ATOM 1127 C CA . CYS A 1 147 ? -13.980 -11.639 2.376 1.00 93.50 147 CYS A CA 1
ATOM 1128 C C . CYS A 1 147 ? -14.707 -12.667 1.498 1.00 93.50 147 CYS A C 1
ATOM 1130 O O . CYS A 1 147 ? -15.913 -12.860 1.642 1.00 93.50 147 CYS A O 1
ATOM 1132 N N . ASN A 1 148 ? -14.014 -13.278 0.536 1.00 94.38 148 ASN A N 1
ATOM 1133 C CA . ASN A 1 148 ? -14.525 -14.297 -0.389 1.00 94.38 148 ASN A CA 1
ATOM 1134 C C . ASN A 1 148 ? -15.730 -13.879 -1.269 1.00 94.38 148 ASN A C 1
ATOM 1136 O O . ASN A 1 148 ? -16.340 -14.707 -1.955 1.00 94.38 148 ASN A O 1
ATOM 1140 N N . THR A 1 149 ? -16.084 -12.588 -1.277 1.00 94.56 149 THR A N 1
ATOM 1141 C CA . THR A 1 149 ? -17.137 -12.030 -2.141 1.00 94.56 149 THR A CA 1
ATOM 1142 C C . THR A 1 149 ? -16.684 -12.039 -3.599 1.00 94.56 149 THR A C 1
ATOM 1144 O O . THR A 1 149 ? -15.521 -11.748 -3.875 1.00 94.56 149 THR A O 1
ATOM 1147 N N . GLN A 1 150 ? -17.593 -12.331 -4.531 1.00 95.56 150 GLN A N 1
ATOM 1148 C CA . GLN A 1 150 ? -17.292 -12.307 -5.963 1.00 95.56 150 GLN A CA 1
ATOM 1149 C C . GLN A 1 150 ? -16.808 -10.918 -6.408 1.00 95.56 150 GLN A C 1
ATOM 1151 O O . GLN A 1 150 ? -17.413 -9.895 -6.072 1.00 95.56 150 GLN A O 1
ATOM 1156 N N . THR A 1 151 ? -15.683 -10.885 -7.119 1.00 93.12 151 THR A N 1
ATOM 1157 C CA . THR A 1 151 ? -15.052 -9.653 -7.589 1.00 93.12 151 THR A CA 1
ATOM 1158 C C . THR A 1 151 ? -15.741 -9.149 -8.847 1.00 93.12 151 THR A C 1
ATOM 1160 O O . THR A 1 151 ? -16.365 -9.900 -9.596 1.00 93.12 151 THR A O 1
ATOM 1163 N N . ILE A 1 152 ? -15.650 -7.840 -9.068 1.00 91.38 152 ILE A N 1
ATOM 1164 C CA . ILE A 1 152 ? -16.215 -7.183 -10.242 1.00 91.38 152 ILE A CA 1
ATOM 1165 C C . ILE A 1 152 ? -15.128 -6.392 -10.970 1.00 91.38 152 ILE A C 1
ATOM 1167 O O . ILE A 1 152 ? -14.306 -5.716 -10.343 1.00 91.38 152 ILE A O 1
ATOM 1171 N N . LYS A 1 153 ? -15.141 -6.445 -12.304 1.00 87.88 153 LYS A N 1
ATOM 1172 C CA . LYS A 1 153 ? -14.407 -5.512 -13.169 1.00 87.88 153 LYS A CA 1
ATOM 1173 C C . LYS A 1 153 ? -15.402 -4.442 -13.612 1.00 87.88 153 LYS A C 1
ATOM 1175 O O . LYS A 1 153 ? -16.473 -4.769 -14.116 1.00 87.88 153 LYS A O 1
ATOM 1180 N N . LYS A 1 154 ? -15.100 -3.167 -13.366 1.00 80.75 154 LYS A N 1
ATOM 1181 C CA . LYS A 1 154 ? -15.953 -2.063 -13.839 1.00 80.75 154 LYS A CA 1
ATOM 1182 C C . LYS A 1 154 ? -15.683 -1.854 -15.328 1.00 80.75 154 LYS A C 1
ATOM 1184 O O . LYS A 1 154 ? -14.524 -1.884 -15.719 1.00 80.75 154 LYS A O 1
ATOM 1189 N N . GLU A 1 155 ? -16.713 -1.599 -16.134 1.00 71.12 155 GLU A N 1
ATOM 1190 C CA . GLU A 1 155 ? -16.604 -1.520 -17.607 1.00 71.12 155 GLU A CA 1
ATOM 1191 C C . GLU A 1 155 ? -15.509 -0.561 -18.109 1.00 71.12 155 GLU A C 1
ATOM 1193 O O . GLU A 1 155 ? -14.896 -0.802 -19.144 1.00 71.12 155 GLU A O 1
ATOM 1198 N N . SER A 1 156 ? -15.223 0.508 -17.361 1.00 73.81 156 SER A N 1
ATOM 1199 C CA . SER A 1 156 ? -14.219 1.520 -17.708 1.00 73.81 156 SER A CA 1
ATOM 1200 C C . SER A 1 156 ? -12.844 1.320 -17.062 1.00 73.81 156 SER A C 1
ATOM 1202 O O . SER A 1 156 ? -11.951 2.140 -17.281 1.00 73.81 156 SER A O 1
ATOM 1204 N N . LEU A 1 157 ? -12.654 0.281 -16.240 1.00 78.25 157 LEU A N 1
ATOM 1205 C CA . LEU A 1 157 ? -11.431 0.079 -15.460 1.00 78.25 157 LEU A CA 1
ATOM 1206 C C . LEU A 1 157 ? -10.804 -1.292 -15.728 1.00 78.25 157 LEU A C 1
ATOM 1208 O O . LEU A 1 157 ? -11.473 -2.319 -15.781 1.00 78.25 157 LEU A O 1
ATOM 1212 N N . VAL A 1 158 ? -9.476 -1.301 -15.817 1.00 82.38 158 VAL A N 1
ATOM 1213 C CA . VAL A 1 158 ? -8.664 -2.524 -15.947 1.00 82.38 158 VAL A CA 1
ATOM 1214 C C . VAL A 1 158 ? -8.560 -3.310 -14.635 1.00 82.38 158 VAL A C 1
ATOM 1216 O O . VAL A 1 158 ? -8.313 -4.511 -14.641 1.00 82.38 158 VAL A O 1
ATOM 1219 N N . ASP A 1 159 ? -8.772 -2.638 -13.502 1.00 87.50 159 ASP A N 1
ATOM 1220 C CA . ASP A 1 159 ? -8.594 -3.209 -12.169 1.00 87.50 159 ASP A CA 1
ATOM 1221 C C . ASP A 1 159 ? -9.807 -4.043 -11.712 1.00 87.50 159 ASP A C 1
ATOM 1223 O O . ASP A 1 159 ? -10.960 -3.726 -12.021 1.00 87.50 159 ASP A O 1
ATOM 1227 N N . LEU A 1 160 ? -9.545 -5.068 -10.895 1.00 90.75 160 LEU A N 1
ATOM 1228 C CA . LEU A 1 160 ? -10.564 -5.841 -10.179 1.00 90.75 160 LEU A CA 1
ATOM 1229 C C . LEU A 1 160 ? -10.906 -5.192 -8.835 1.00 90.75 160 LEU A C 1
ATOM 1231 O O . LEU A 1 160 ? -10.034 -4.658 -8.143 1.00 90.75 160 LEU A O 1
ATOM 1235 N N . PHE A 1 161 ? -12.178 -5.273 -8.443 1.00 92.44 161 PHE A N 1
ATOM 1236 C CA . PHE A 1 161 ? -12.684 -4.680 -7.209 1.00 92.44 161 PHE A CA 1
ATOM 1237 C C . PHE A 1 161 ? -13.507 -5.671 -6.382 1.00 92.44 161 PHE A C 1
ATOM 1239 O O . PHE A 1 161 ? -14.315 -6.430 -6.912 1.00 92.44 161 PHE A O 1
ATOM 1246 N N . CYS A 1 162 ? -13.357 -5.597 -5.062 1.00 93.88 162 CYS A N 1
ATOM 1247 C CA . CYS A 1 162 ? -14.287 -6.165 -4.096 1.00 93.88 162 CYS A CA 1
ATOM 1248 C C . CYS A 1 162 ? -15.489 -5.213 -3.917 1.00 93.88 162 CYS A C 1
ATOM 1250 O O . CYS A 1 162 ? -15.290 -4.088 -3.443 1.00 93.88 162 CYS A O 1
ATOM 1252 N N . PRO A 1 163 ? -16.726 -5.622 -4.262 1.00 92.25 163 PRO A N 1
ATOM 1253 C CA . PRO A 1 163 ? -17.902 -4.763 -4.121 1.00 92.25 163 PRO A CA 1
ATOM 1254 C C . PRO A 1 163 ? -18.400 -4.659 -2.673 1.00 92.25 163 PRO A C 1
ATOM 1256 O O . PRO A 1 163 ? -19.020 -3.656 -2.327 1.00 92.25 163 PRO A O 1
ATOM 1259 N N . ASN A 1 164 ? -18.095 -5.643 -1.819 1.00 92.62 164 ASN A N 1
ATOM 1260 C CA . ASN A 1 164 ? -18.589 -5.718 -0.443 1.00 92.62 164 ASN A CA 1
ATOM 1261 C C . ASN A 1 164 ? -18.070 -4.536 0.404 1.00 92.62 164 ASN A C 1
ATOM 1263 O O . ASN A 1 164 ? -16.852 -4.449 0.587 1.00 92.62 164 ASN A O 1
ATOM 1267 N N . PRO A 1 165 ? -18.931 -3.622 0.893 1.00 88.50 165 PRO A N 1
ATOM 1268 C CA . PRO A 1 165 ? -18.513 -2.502 1.739 1.00 88.50 165 PRO A CA 1
ATOM 1269 C C . PRO A 1 165 ? -17.976 -2.955 3.104 1.00 88.50 165 PRO A C 1
ATOM 1271 O O . PRO A 1 165 ? -17.066 -2.313 3.621 1.00 88.50 165 PRO A O 1
ATOM 1274 N N . ASP A 1 166 ? -18.444 -4.096 3.609 1.00 90.94 166 ASP A N 1
ATOM 1275 C CA . ASP A 1 166 ? -18.078 -4.670 4.911 1.00 90.94 166 ASP A CA 1
ATOM 1276 C C . ASP A 1 166 ? -16.860 -5.606 4.820 1.00 90.94 166 ASP A C 1
ATOM 1278 O O . ASP A 1 166 ? -16.559 -6.375 5.729 1.00 90.94 166 ASP A O 1
ATOM 1282 N N . CYS A 1 167 ? -16.143 -5.577 3.693 1.00 93.94 167 CYS A N 1
ATOM 1283 C CA . CYS A 1 167 ? -14.911 -6.336 3.520 1.00 93.94 167 CYS A CA 1
ATOM 1284 C C . CYS A 1 167 ? -13.877 -5.913 4.583 1.00 93.94 167 CYS A C 1
ATOM 1286 O O . CYS A 1 167 ? -13.536 -4.725 4.613 1.00 93.94 167 CYS A O 1
ATOM 1288 N N . PRO A 1 168 ? -13.294 -6.845 5.365 1.00 94.31 168 PRO A N 1
ATOM 1289 C CA . PRO A 1 168 ? -12.374 -6.514 6.453 1.00 94.31 168 PRO A CA 1
ATOM 1290 C C . PRO A 1 168 ? -11.235 -5.589 6.028 1.00 94.31 168 PRO A C 1
ATOM 1292 O O . PRO A 1 168 ? -11.040 -4.529 6.617 1.00 94.31 168 PRO A O 1
ATOM 1295 N N . ASP A 1 169 ? -10.555 -5.908 4.926 1.00 93.75 169 ASP A N 1
ATOM 1296 C CA . ASP A 1 169 ? -9.461 -5.076 4.418 1.00 93.75 169 ASP A CA 1
ATOM 1297 C C . ASP A 1 169 ? -9.928 -3.689 3.959 1.00 93.75 169 ASP A C 1
ATOM 1299 O O . ASP A 1 169 ? -9.197 -2.710 4.112 1.00 93.75 169 ASP A O 1
ATOM 1303 N N . ARG A 1 170 ? -11.138 -3.565 3.394 1.00 93.44 170 ARG A N 1
ATOM 1304 C CA . ARG A 1 170 ? -11.671 -2.253 2.991 1.00 93.44 170 ARG A CA 1
ATOM 1305 C C . ARG A 1 170 ? -11.957 -1.395 4.209 1.00 93.44 170 ARG A C 1
ATOM 1307 O O . ARG A 1 170 ? -11.637 -0.207 4.186 1.00 93.44 170 ARG A O 1
ATOM 1314 N N . VAL A 1 171 ? -12.524 -1.999 5.249 1.00 93.06 171 VAL A N 1
ATOM 1315 C CA . VAL A 1 171 ? -12.827 -1.331 6.512 1.00 93.06 171 VAL A CA 1
ATOM 1316 C C . VAL A 1 171 ? -11.535 -0.921 7.215 1.00 93.06 171 VAL A C 1
ATOM 1318 O O . VAL A 1 171 ? -11.364 0.268 7.481 1.00 93.06 171 VAL A O 1
ATOM 1321 N N . LYS A 1 172 ? -10.577 -1.842 7.400 1.00 94.25 172 LYS A N 1
ATOM 1322 C CA . LYS A 1 172 ? -9.254 -1.548 7.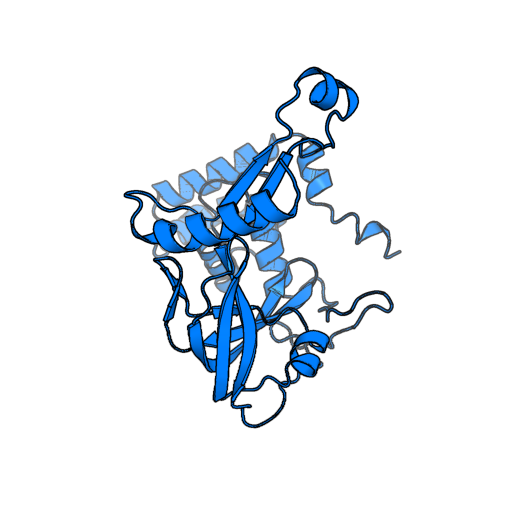978 1.00 94.25 172 LYS A CA 1
ATOM 1323 C C . LYS A 1 172 ? -8.553 -0.411 7.235 1.00 94.25 172 LYS A C 1
ATOM 1325 O O . LYS A 1 172 ? -8.206 0.599 7.841 1.00 94.25 172 LYS A O 1
ATOM 1330 N N . ASN A 1 173 ? -8.440 -0.500 5.907 1.00 93.38 173 ASN A N 1
ATOM 1331 C CA . ASN A 1 173 ? -7.830 0.563 5.100 1.00 93.38 173 ASN A CA 1
ATOM 1332 C C . ASN A 1 173 ? -8.646 1.869 5.092 1.00 93.38 173 ASN A C 1
ATOM 1334 O O . ASN A 1 173 ? -8.093 2.948 4.869 1.00 93.38 173 ASN A O 1
ATOM 1338 N N . GLY A 1 174 ? -9.958 1.789 5.314 1.00 92.44 174 GLY A N 1
ATOM 1339 C CA . GLY A 1 174 ? -10.834 2.937 5.528 1.00 92.44 174 GLY A CA 1
ATOM 1340 C C . GLY A 1 174 ? -10.502 3.682 6.813 1.00 92.44 174 GLY A C 1
ATOM 1341 O O . GLY A 1 174 ? -10.312 4.897 6.774 1.00 92.44 174 GLY A O 1
ATOM 1342 N N . ILE A 1 175 ? -10.359 2.944 7.912 1.00 92.81 175 ILE A N 1
ATOM 1343 C CA . ILE A 1 175 ? -9.975 3.467 9.226 1.00 92.81 175 ILE A CA 1
ATOM 1344 C C . ILE A 1 175 ? -8.543 4.026 9.177 1.00 92.81 175 ILE A C 1
ATOM 1346 O O . ILE A 1 175 ? -8.319 5.154 9.604 1.00 92.81 175 ILE A O 1
ATOM 1350 N N . ILE A 1 176 ? -7.592 3.314 8.558 1.00 93.38 176 ILE A N 1
ATOM 1351 C CA . ILE A 1 176 ? -6.215 3.808 8.355 1.00 93.38 176 ILE A CA 1
ATOM 1352 C C . ILE A 1 176 ? -6.226 5.149 7.622 1.00 93.38 176 ILE A C 1
ATOM 1354 O O . ILE A 1 176 ? -5.620 6.118 8.078 1.00 93.38 176 ILE A O 1
ATOM 1358 N N . PHE A 1 177 ? -6.949 5.240 6.503 1.00 91.50 177 PHE A N 1
ATOM 1359 C CA . PHE A 1 177 ? -7.056 6.488 5.752 1.00 91.50 177 PHE A CA 1
ATOM 1360 C C . PHE A 1 177 ? -7.706 7.612 6.570 1.00 91.50 177 PHE A C 1
ATOM 1362 O O . PHE A 1 177 ? -7.295 8.763 6.440 1.00 91.50 177 PHE A O 1
ATOM 1369 N N . TYR A 1 178 ? -8.692 7.290 7.410 1.00 90.81 178 TYR A N 1
ATOM 1370 C CA . TYR A 1 178 ? -9.346 8.247 8.301 1.00 90.81 178 TYR A CA 1
ATOM 1371 C C . TYR A 1 178 ? -8.357 8.872 9.295 1.00 90.81 178 TYR A C 1
ATOM 1373 O O . TYR A 1 178 ? -8.321 10.095 9.439 1.00 90.81 178 TYR A O 1
ATOM 1381 N N . CYS A 1 179 ? -7.503 8.050 9.911 1.00 91.69 179 CYS A N 1
ATOM 1382 C CA . CYS A 1 179 ? -6.549 8.468 10.942 1.00 91.69 179 CYS A CA 1
ATOM 1383 C C . CYS A 1 179 ? -5.328 9.240 10.408 1.00 91.69 179 CYS A C 1
ATOM 1385 O O . CYS A 1 179 ? -4.636 9.899 11.183 1.00 91.69 179 CYS A O 1
ATOM 1387 N N . GLN A 1 180 ? -5.047 9.194 9.103 1.00 90.69 180 GLN A N 1
ATOM 1388 C CA . GLN A 1 180 ? -3.876 9.842 8.504 1.00 90.69 180 GLN A CA 1
ATOM 1389 C C . GLN A 1 180 ? -3.807 11.365 8.753 1.00 90.69 180 GLN A C 1
ATOM 1391 O O . GLN A 1 180 ? -4.813 12.067 8.878 1.00 90.69 180 GLN A O 1
ATOM 1396 N N . ARG A 1 181 ? -2.576 11.902 8.734 1.00 88.06 181 ARG A N 1
ATOM 1397 C CA . ARG A 1 181 ? -2.266 13.318 9.031 1.00 88.06 181 ARG A CA 1
ATOM 1398 C C . ARG A 1 181 ? -2.994 14.347 8.162 1.00 88.06 181 ARG A C 1
ATOM 1400 O O . ARG A 1 181 ? -3.197 15.479 8.585 1.00 88.06 181 ARG A O 1
ATOM 1407 N N . LYS A 1 182 ? -3.332 14.000 6.915 1.00 86.19 182 LYS A N 1
ATOM 1408 C CA . LYS A 1 182 ? -4.014 14.910 5.972 1.00 86.19 182 LYS A CA 1
ATOM 1409 C C . LYS A 1 182 ? -5.542 14.802 6.052 1.00 86.19 182 LYS A C 1
ATOM 1411 O O . LYS A 1 182 ? -6.234 15.405 5.235 1.00 86.19 182 LYS A O 1
ATOM 1416 N N . GLN A 1 183 ? -6.043 14.016 6.997 1.00 89.06 183 GLN A N 1
ATOM 1417 C CA . GLN A 1 183 ? -7.441 13.688 7.195 1.00 89.06 183 GLN A CA 1
ATOM 1418 C C . GLN A 1 183 ? -7.800 14.106 8.621 1.00 89.06 183 GLN A C 1
ATOM 1420 O O . GLN A 1 183 ? -7.750 15.300 8.925 1.00 89.06 183 GLN A O 1
ATOM 1425 N N . MET A 1 184 ? -8.119 13.157 9.499 1.00 88.88 184 MET A N 1
ATOM 1426 C CA . MET A 1 184 ? -8.497 13.460 10.877 1.00 88.88 184 MET A CA 1
ATOM 1427 C C . MET A 1 184 ? -7.306 13.552 11.825 1.00 88.88 184 MET A C 1
ATOM 1429 O O . MET A 1 184 ? -7.475 14.079 12.922 1.00 88.88 184 MET A O 1
ATOM 1433 N N . ASP A 1 185 ? -6.112 13.145 11.369 1.00 90.56 185 ASP A N 1
ATOM 1434 C CA . ASP A 1 185 ? -4.838 13.351 12.067 1.00 90.56 185 ASP A CA 1
ATOM 1435 C C . ASP A 1 185 ? -4.872 12.796 13.497 1.00 90.56 185 ASP A C 1
ATOM 1437 O O . ASP A 1 185 ? -4.613 13.499 14.473 1.00 90.56 185 ASP A O 1
ATOM 1441 N N . ILE A 1 186 ? -5.272 11.526 13.611 1.00 91.69 186 ILE A N 1
ATOM 1442 C CA . ILE A 1 186 ? -5.405 10.846 14.898 1.00 91.69 186 ILE A CA 1
ATOM 1443 C C . ILE A 1 186 ? -4.050 10.251 15.265 1.00 91.69 186 ILE A C 1
ATOM 1445 O O . ILE A 1 186 ? -3.627 9.219 14.740 1.00 91.69 186 ILE A O 1
ATOM 1449 N N . GLU A 1 187 ? -3.355 10.929 16.171 1.00 90.12 187 GLU A N 1
ATOM 1450 C CA . GLU A 1 187 ? -2.063 10.485 16.678 1.00 90.12 187 GLU A CA 1
ATOM 1451 C C . GLU A 1 187 ? -2.185 9.166 17.462 1.00 90.12 187 GLU A C 1
ATOM 1453 O O . GLU A 1 187 ? -3.156 8.928 18.177 1.00 90.12 187 GLU A O 1
ATOM 1458 N N . GLY A 1 188 ? -1.186 8.291 17.324 1.00 87.19 188 GLY A N 1
ATOM 1459 C CA . GLY A 1 188 ? -1.135 6.994 18.009 1.00 87.19 188 GLY A CA 1
ATOM 1460 C C . GLY A 1 188 ? -1.834 5.840 17.278 1.00 87.19 188 GLY A C 1
ATOM 1461 O O . GLY A 1 188 ? -1.553 4.686 17.592 1.00 87.19 188 GLY A O 1
ATOM 1462 N N . LEU A 1 189 ? -2.666 6.114 16.266 1.00 90.88 189 LEU A N 1
ATOM 1463 C CA . LEU A 1 189 ? -3.299 5.087 15.427 1.00 90.88 189 LEU A CA 1
ATOM 1464 C C . LEU A 1 189 ? -2.560 4.911 14.093 1.00 90.88 189 LEU A C 1
ATOM 1466 O O . LEU A 1 189 ? -2.927 5.497 13.075 1.00 90.88 189 LEU A O 1
ATOM 1470 N N . GLY A 1 190 ? -1.501 4.099 14.109 1.00 90.19 190 GLY A N 1
ATOM 1471 C CA . GLY A 1 190 ? -0.836 3.617 12.895 1.00 90.19 190 GLY A CA 1
ATOM 1472 C C . GLY A 1 190 ? -1.470 2.337 12.344 1.00 90.19 190 GLY A C 1
ATOM 1473 O O . GLY A 1 190 ? -2.324 1.726 12.985 1.00 90.19 190 GLY A O 1
ATOM 1474 N N . ASP A 1 191 ? -1.011 1.909 11.165 1.00 92.12 191 ASP A N 1
ATOM 1475 C CA . ASP A 1 191 ? -1.537 0.743 10.439 1.00 92.12 191 ASP A CA 1
ATOM 1476 C C . ASP A 1 191 ? -1.608 -0.510 11.330 1.00 92.12 191 ASP A C 1
ATOM 1478 O O . ASP A 1 191 ? -2.667 -1.119 11.451 1.00 92.12 191 ASP A O 1
ATOM 1482 N N . LYS A 1 192 ? -0.522 -0.824 12.052 1.00 91.94 192 LYS A N 1
ATOM 1483 C CA . LYS A 1 192 ? -0.455 -1.989 12.952 1.00 91.94 192 LYS A CA 1
ATOM 1484 C C . LYS A 1 192 ? -1.403 -1.893 14.145 1.00 91.94 192 LYS A C 1
ATOM 1486 O O . LYS A 1 192 ? -1.968 -2.901 14.552 1.00 91.94 192 LYS A O 1
ATOM 1491 N N . GLN A 1 193 ? -1.564 -0.702 14.727 1.00 92.75 193 GLN A N 1
ATOM 1492 C CA . GLN A 1 193 ? -2.494 -0.504 15.840 1.00 92.75 193 GLN A CA 1
ATOM 1493 C C . GLN A 1 193 ? -3.934 -0.693 15.368 1.00 92.75 193 GLN A C 1
ATOM 1495 O O . GLN A 1 193 ? -4.721 -1.329 16.055 1.00 92.75 193 GLN A O 1
ATOM 1500 N N . ILE A 1 194 ? -4.276 -0.176 14.187 1.00 94.31 194 ILE A N 1
ATOM 1501 C CA . ILE A 1 194 ? -5.620 -0.317 13.617 1.00 94.31 194 ILE A CA 1
ATOM 1502 C C . ILE A 1 194 ? -5.904 -1.774 13.246 1.00 94.31 194 ILE A C 1
ATOM 1504 O O . ILE A 1 194 ? -6.993 -2.261 13.535 1.00 94.31 194 ILE A O 1
ATOM 1508 N N . GLU A 1 195 ? -4.937 -2.475 12.649 1.00 93.44 195 GLU A N 1
ATOM 1509 C CA . GLU A 1 195 ? -5.037 -3.916 12.394 1.00 93.44 195 GLU A CA 1
ATOM 1510 C C . GLU A 1 195 ? -5.280 -4.688 13.691 1.00 93.44 195 GLU A C 1
ATOM 1512 O O . GLU A 1 195 ? -6.251 -5.433 13.767 1.00 93.44 195 GLU A O 1
ATOM 1517 N N . PHE A 1 196 ? -4.485 -4.431 14.735 1.00 94.44 196 PHE A N 1
ATOM 1518 C CA . PHE A 1 196 ? -4.660 -5.062 16.042 1.00 94.44 196 PHE A CA 1
ATOM 1519 C C . PHE A 1 196 ? -6.055 -4.815 16.627 1.00 94.44 196 PHE A C 1
ATOM 1521 O O . PHE A 1 196 ? -6.744 -5.770 16.983 1.00 94.44 196 PHE A O 1
ATOM 1528 N N . LEU A 1 197 ? -6.481 -3.549 16.699 1.00 94.50 197 LEU A N 1
ATOM 1529 C CA . LEU A 1 197 ? -7.781 -3.168 17.256 1.00 94.50 197 LEU A CA 1
ATOM 1530 C C . LEU A 1 197 ? -8.934 -3.799 16.470 1.00 94.50 197 LEU A C 1
ATOM 1532 O O . LEU A 1 197 ? -9.943 -4.184 17.054 1.00 94.50 197 LEU A O 1
ATOM 1536 N N . TYR A 1 198 ? -8.792 -3.906 15.150 1.00 94.69 198 TYR A N 1
ATOM 1537 C CA . TYR A 1 198 ? -9.808 -4.521 14.310 1.00 94.69 198 TYR A CA 1
ATOM 1538 C C . TYR A 1 198 ? -9.865 -6.039 14.485 1.00 94.69 198 TYR A C 1
ATOM 1540 O O . TYR A 1 198 ? -10.953 -6.610 14.588 1.00 94.69 198 TYR A O 1
ATOM 1548 N N . ASP A 1 199 ? -8.706 -6.695 14.513 1.00 93.56 199 ASP A N 1
ATOM 1549 C CA . ASP A 1 199 ? -8.599 -8.152 14.581 1.00 93.56 199 ASP A CA 1
ATOM 1550 C C . ASP A 1 199 ? -8.973 -8.693 15.981 1.00 93.56 199 ASP A C 1
ATOM 1552 O O . ASP A 1 199 ? -9.442 -9.823 16.077 1.00 93.56 199 ASP A O 1
ATOM 1556 N N . HIS A 1 200 ? -8.867 -7.871 17.037 1.00 93.12 200 HIS A N 1
ATOM 1557 C CA . HIS A 1 200 ? -9.309 -8.181 18.412 1.00 93.12 200 HIS A CA 1
ATOM 1558 C C . HIS A 1 200 ? -10.695 -7.603 18.764 1.00 93.12 200 HIS A C 1
ATOM 1560 O O . HIS A 1 200 ? -11.045 -7.486 19.934 1.00 93.12 200 HIS A O 1
ATOM 1566 N N . ASP A 1 201 ? -11.486 -7.219 17.759 1.00 92.81 201 ASP A N 1
ATOM 1567 C CA . ASP A 1 201 ? -12.873 -6.753 17.914 1.00 92.81 201 ASP A CA 1
ATOM 1568 C C . ASP A 1 201 ? -13.071 -5.466 18.749 1.00 92.81 201 ASP A C 1
ATOM 1570 O O . ASP A 1 201 ? -14.205 -5.133 19.096 1.00 92.81 201 ASP A O 1
ATOM 1574 N N . TYR A 1 202 ? -12.016 -4.683 19.013 1.00 93.56 202 TYR A N 1
ATOM 1575 C CA . TYR A 1 202 ? -12.146 -3.358 19.641 1.00 93.56 202 TYR A CA 1
ATOM 1576 C C . TYR A 1 202 ? -12.842 -2.358 18.711 1.00 93.56 202 TYR A C 1
ATOM 1578 O O . TYR A 1 202 ? -13.582 -1.492 19.174 1.00 93.56 202 TYR A O 1
ATOM 1586 N N . ILE A 1 203 ? -12.600 -2.466 17.398 1.00 94.25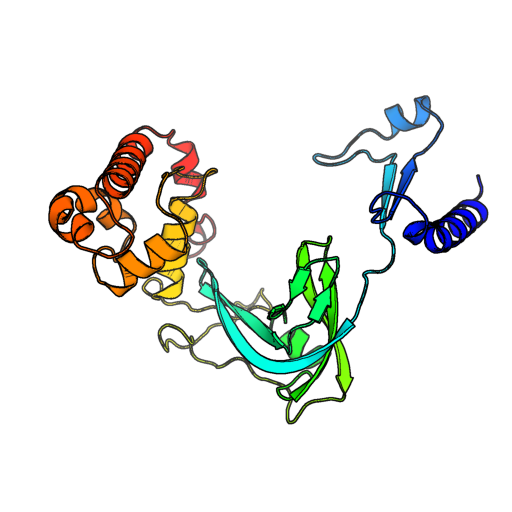 203 ILE A N 1
ATOM 1587 C CA . ILE A 1 203 ? -13.236 -1.628 16.372 1.00 94.25 203 ILE A CA 1
ATOM 1588 C C . ILE A 1 203 ? -13.643 -2.455 15.153 1.00 94.25 203 ILE A C 1
ATOM 1590 O O . ILE A 1 203 ? -12.897 -3.304 14.676 1.00 94.25 203 ILE A O 1
ATOM 1594 N N . LYS A 1 204 ? -14.806 -2.158 14.583 1.00 92.38 204 LYS A N 1
ATOM 1595 C CA . LYS A 1 204 ? -15.295 -2.676 13.296 1.00 92.38 204 LYS A CA 1
ATOM 1596 C C . LYS A 1 204 ? -15.740 -1.573 12.349 1.00 92.38 204 LYS A C 1
ATOM 1598 O O . LYS A 1 204 ? -16.019 -1.847 11.186 1.00 92.38 204 LYS A O 1
ATOM 1603 N N . SER A 1 205 ? -15.773 -0.331 12.809 1.00 90.81 205 SER A N 1
ATOM 1604 C CA . SER A 1 205 ? -16.130 0.829 12.013 1.00 90.81 205 SER A CA 1
ATOM 1605 C C . SER A 1 205 ? -15.349 2.073 12.447 1.00 90.81 205 SER A C 1
ATOM 1607 O O . SER A 1 205 ? -14.656 2.083 13.461 1.00 90.81 205 SER A O 1
ATOM 1609 N N . ILE A 1 206 ? -15.463 3.150 11.666 1.00 91.06 206 ILE A N 1
ATOM 1610 C CA . ILE A 1 206 ? -14.916 4.462 12.045 1.00 91.06 206 ILE A CA 1
ATOM 1611 C C . ILE A 1 206 ? -15.642 5.021 13.279 1.00 91.06 206 ILE A C 1
ATOM 1613 O O . ILE A 1 206 ? -15.026 5.734 14.065 1.00 91.06 206 ILE A O 1
ATOM 1617 N N . ALA A 1 207 ? -16.933 4.712 13.454 1.00 90.31 207 ALA A N 1
ATOM 1618 C CA . ALA A 1 207 ? -17.707 5.193 14.596 1.00 90.31 207 ALA A CA 1
ATOM 1619 C C . ALA A 1 207 ? -17.169 4.613 15.911 1.00 90.31 207 ALA A C 1
ATOM 1621 O O . ALA A 1 207 ? -16.988 5.358 16.870 1.00 90.31 207 ALA A O 1
ATOM 1622 N N . ASP A 1 208 ? -16.789 3.335 15.899 1.00 92.38 208 ASP A N 1
ATOM 1623 C CA . ASP A 1 208 ? -16.305 2.603 17.074 1.00 92.38 208 ASP A CA 1
ATOM 1624 C C . ASP A 1 208 ? -15.013 3.206 17.652 1.00 92.38 208 ASP A C 1
ATOM 1626 O O . ASP A 1 208 ? -14.743 3.074 18.844 1.00 92.38 208 ASP A O 1
ATOM 1630 N N . LEU A 1 209 ? -14.233 3.947 16.845 1.00 92.00 209 LEU A N 1
ATOM 1631 C CA . LEU A 1 209 ? -13.088 4.716 17.347 1.00 92.00 209 LEU A CA 1
ATOM 1632 C C . LEU A 1 209 ? -13.498 5.658 18.486 1.00 92.00 209 LEU A C 1
ATOM 1634 O O . LEU A 1 209 ? -12.746 5.853 19.436 1.00 92.00 209 LEU A O 1
ATOM 1638 N N . TYR A 1 210 ? -14.686 6.251 18.400 1.00 91.69 210 TYR A N 1
ATOM 1639 C CA . TYR A 1 210 ? -15.177 7.217 19.378 1.00 91.69 210 TYR A CA 1
ATOM 1640 C C . TYR A 1 210 ? -15.716 6.570 20.659 1.00 91.69 210 TYR A C 1
ATOM 1642 O O . TYR A 1 210 ? -15.858 7.268 21.670 1.00 91.69 210 TYR A O 1
ATOM 1650 N N . ASP A 1 211 ? -15.914 5.252 20.630 1.00 92.69 211 ASP A N 1
ATOM 1651 C CA . ASP A 1 211 ? -16.364 4.433 21.755 1.00 92.69 211 ASP A CA 1
ATOM 1652 C C . ASP A 1 211 ? -15.190 3.720 22.458 1.00 92.69 211 ASP A C 1
ATOM 1654 O O . ASP A 1 211 ? -15.344 3.203 23.563 1.00 92.69 211 ASP A O 1
ATOM 1658 N N . LEU A 1 212 ? -13.965 3.783 21.907 1.00 91.44 212 LEU A N 1
ATOM 1659 C CA . LEU A 1 212 ? -12.751 3.201 22.514 1.00 91.44 212 LEU A CA 1
ATOM 1660 C C . LEU A 1 212 ? -12.473 3.689 23.943 1.00 91.44 212 LEU A C 1
ATOM 1662 O O . LEU A 1 212 ? -11.837 2.985 24.728 1.00 91.44 212 LEU A O 1
ATOM 1666 N N . LYS A 1 213 ? -12.953 4.885 24.303 1.00 90.25 213 LYS A N 1
ATOM 1667 C CA . LYS A 1 213 ? -12.855 5.419 25.672 1.00 90.25 213 LYS A CA 1
ATOM 1668 C C . LYS A 1 213 ? -13.484 4.478 26.709 1.00 90.25 213 LYS A C 1
ATOM 1670 O O . LYS A 1 213 ? -12.976 4.404 27.825 1.00 90.25 213 LYS A O 1
ATOM 1675 N N . ASP A 1 214 ? -14.531 3.744 26.331 1.00 91.00 214 ASP A N 1
ATOM 1676 C CA . ASP A 1 214 ? -15.279 2.854 27.220 1.00 91.00 214 ASP A CA 1
ATOM 1677 C C . ASP A 1 214 ? -14.538 1.518 27.418 1.00 91.00 214 ASP A C 1
ATOM 1679 O O . ASP A 1 214 ? -14.830 0.761 28.339 1.00 91.00 214 ASP A O 1
ATOM 1683 N N . GLN A 1 215 ? -13.526 1.248 26.586 1.00 89.06 215 GLN A N 1
ATOM 1684 C CA . GLN A 1 215 ? -12.683 0.050 26.626 1.00 89.06 215 GLN A CA 1
ATOM 1685 C C . GLN A 1 215 ? -11.244 0.357 27.072 1.00 89.06 215 GLN A C 1
ATOM 1687 O O . GLN A 1 215 ? -10.354 -0.480 26.926 1.00 89.06 215 GLN A O 1
ATOM 1692 N N . LYS A 1 216 ? -11.005 1.548 27.643 1.00 89.75 216 LYS A N 1
ATOM 1693 C CA . LYS A 1 216 ? -9.673 2.036 28.031 1.00 89.75 216 LYS A CA 1
ATOM 1694 C C . LYS A 1 216 ? -8.895 1.051 28.906 1.00 89.75 216 LYS A C 1
ATOM 1696 O O . LYS A 1 216 ? -7.722 0.817 28.644 1.00 89.75 216 LYS A O 1
ATOM 1701 N N . GLU A 1 217 ? -9.531 0.511 29.942 1.00 90.31 217 GLU A N 1
ATOM 1702 C CA . GLU A 1 217 ? -8.872 -0.388 30.900 1.00 90.31 217 GLU A CA 1
ATOM 1703 C C . GLU A 1 217 ? -8.402 -1.672 30.214 1.00 90.31 217 GLU A C 1
ATOM 1705 O O . GLU A 1 217 ? -7.241 -2.040 30.346 1.00 90.31 217 GLU A O 1
ATOM 1710 N N . LYS A 1 218 ? -9.259 -2.269 29.376 1.00 90.94 218 LYS A N 1
ATOM 1711 C CA . LYS A 1 218 ? -8.925 -3.465 28.591 1.00 90.94 218 LYS A CA 1
ATOM 1712 C C . LYS A 1 218 ? -7.799 -3.208 27.600 1.00 90.94 218 LYS A C 1
ATOM 1714 O O . LYS A 1 218 ? -6.914 -4.034 27.455 1.00 90.94 218 LYS A O 1
ATOM 1719 N N . LEU A 1 219 ? -7.814 -2.058 26.925 1.00 90.38 219 LEU A N 1
ATOM 1720 C CA . LEU A 1 219 ? -6.733 -1.688 26.010 1.00 90.38 219 LEU A CA 1
ATOM 1721 C C . LEU A 1 219 ? -5.394 -1.584 26.736 1.00 90.38 219 LEU A C 1
ATOM 1723 O O . LEU A 1 219 ? -4.377 -1.942 26.168 1.00 90.38 219 LEU A O 1
ATOM 1727 N N . MET A 1 220 ? -5.384 -1.115 27.984 1.00 91.62 220 MET A N 1
ATOM 1728 C CA . MET A 1 220 ? -4.148 -0.965 28.753 1.00 91.62 220 MET A CA 1
ATOM 1729 C C . MET A 1 220 ? -3.501 -2.289 29.171 1.00 91.62 220 MET A C 1
ATOM 1731 O O . MET A 1 220 ? -2.320 -2.290 29.524 1.00 91.62 220 MET A O 1
ATOM 1735 N N . GLU A 1 221 ? -4.250 -3.390 29.134 1.00 90.94 221 GLU A N 1
ATOM 1736 C CA . GLU A 1 221 ? -3.750 -4.739 29.414 1.00 90.94 221 GLU A CA 1
ATOM 1737 C C . GLU A 1 221 ? -3.056 -5.368 28.194 1.00 90.94 221 GLU A C 1
ATOM 1739 O O . GLU A 1 221 ? -2.256 -6.290 28.353 1.00 90.94 221 GLU A O 1
ATOM 1744 N N . GLU A 1 222 ? -3.306 -4.841 26.992 1.00 91.19 222 GLU A N 1
ATOM 1745 C CA . GLU A 1 222 ? -2.774 -5.379 25.741 1.00 91.19 222 GLU A CA 1
ATOM 1746 C C . GLU A 1 222 ? -1.321 -4.961 25.470 1.00 91.19 222 GLU A C 1
ATOM 1748 O O . GLU A 1 222 ? -0.868 -3.844 25.762 1.00 91.19 222 GLU A O 1
ATOM 1753 N N . GLU A 1 223 ? -0.567 -5.862 24.838 1.00 85.62 223 GLU A N 1
ATOM 1754 C CA . GLU A 1 223 ? 0.837 -5.621 24.514 1.00 85.62 223 GLU A CA 1
ATOM 1755 C C . GLU A 1 223 ? 0.983 -4.455 23.518 1.00 85.62 223 GLU A C 1
ATOM 1757 O O . GLU A 1 223 ? 0.399 -4.431 22.436 1.00 85.62 223 GLU A O 1
ATOM 1762 N N . GLY A 1 224 ? 1.789 -3.452 23.881 1.00 83.94 224 GLY A N 1
ATOM 1763 C CA . GLY A 1 224 ? 1.996 -2.251 23.061 1.00 83.94 224 GLY A CA 1
ATOM 1764 C C . GLY A 1 224 ? 0.984 -1.121 23.298 1.00 83.94 224 GLY A C 1
ATOM 1765 O O . GLY A 1 224 ? 1.182 -0.015 22.782 1.00 83.94 224 GLY A O 1
ATOM 1766 N N . PHE A 1 225 ? -0.026 -1.333 24.145 1.00 89.62 225 PHE A N 1
ATOM 1767 C CA . PHE A 1 225 ? -1.043 -0.339 24.503 1.00 89.62 225 PHE A CA 1
ATOM 1768 C C . PHE A 1 225 ? -0.892 0.163 25.947 1.00 89.62 225 PHE A C 1
ATOM 1770 O O . PHE A 1 225 ? -1.850 0.312 26.690 1.00 89.62 225 PHE A O 1
ATOM 1777 N N . GLY A 1 226 ? 0.327 0.521 26.357 1.00 90.38 226 GLY A N 1
ATOM 1778 C CA . GLY A 1 226 ? 0.545 1.111 27.684 1.00 90.38 226 GLY A CA 1
ATOM 1779 C C . GLY A 1 226 ? -0.206 2.438 27.900 1.00 90.38 226 GLY A C 1
ATOM 1780 O O . GLY A 1 226 ? -0.568 3.132 26.947 1.00 90.38 226 GLY A O 1
ATOM 1781 N N . GLU A 1 227 ? -0.354 2.851 29.163 1.00 90.62 227 GLU A N 1
ATOM 1782 C CA . GLU A 1 227 ? -1.134 4.031 29.585 1.00 90.62 227 GLU A CA 1
ATOM 1783 C C . GLU A 1 227 ? -0.879 5.290 28.737 1.00 90.62 227 GLU A C 1
ATOM 1785 O O . GLU A 1 227 ? -1.810 5.961 28.290 1.00 90.62 227 GLU A O 1
ATOM 1790 N N . LYS A 1 228 ? 0.395 5.610 28.476 1.00 91.25 228 LYS A N 1
ATOM 1791 C CA . LYS A 1 228 ? 0.771 6.772 27.656 1.00 91.25 228 LYS A CA 1
ATOM 1792 C C . LYS A 1 228 ? 0.259 6.657 26.220 1.00 91.25 228 LYS A C 1
ATOM 1794 O O . LYS A 1 228 ? -0.234 7.645 25.688 1.00 91.25 228 LYS A O 1
ATOM 1799 N N . SER A 1 229 ? 0.373 5.475 25.616 1.00 91.31 229 SER A N 1
ATOM 1800 C CA . SER A 1 229 ? -0.067 5.209 24.242 1.00 91.31 229 SER A CA 1
ATOM 1801 C C . SER A 1 229 ? -1.582 5.363 24.124 1.00 91.31 229 SER A C 1
ATOM 1803 O O . SER A 1 229 ? -2.069 6.141 23.305 1.00 91.31 229 SER A O 1
ATOM 1805 N N . VAL A 1 230 ? -2.328 4.727 25.032 1.00 93.25 230 VAL A N 1
ATOM 1806 C CA . VAL A 1 230 ? -3.795 4.807 25.070 1.00 93.25 230 VAL A CA 1
ATOM 1807 C C . VAL A 1 230 ? -4.266 6.242 25.308 1.00 93.25 230 VAL A C 1
ATOM 1809 O O . VAL A 1 230 ? -5.161 6.720 24.615 1.00 93.25 230 VAL A O 1
ATOM 1812 N N . ASN A 1 231 ? -3.629 6.980 26.222 1.00 92.69 231 ASN A N 1
ATOM 1813 C CA . ASN A 1 231 ? -3.968 8.385 26.454 1.00 92.69 231 ASN A CA 1
ATOM 1814 C C . ASN A 1 231 ? -3.697 9.271 25.220 1.00 92.69 231 ASN A C 1
ATOM 1816 O O . ASN A 1 231 ? -4.476 10.190 24.966 1.00 92.69 231 ASN A O 1
ATOM 1820 N N . ILE A 1 232 ? -2.634 9.007 24.444 1.00 94.06 232 ILE A N 1
ATOM 1821 C CA . ILE A 1 232 ? -2.369 9.709 23.174 1.00 94.06 232 ILE A CA 1
ATOM 1822 C C . ILE A 1 232 ? -3.481 9.414 22.164 1.00 94.06 232 ILE A C 1
ATOM 1824 O O . ILE A 1 232 ? -4.048 10.353 21.609 1.00 94.06 232 ILE A O 1
ATOM 1828 N N . ILE A 1 233 ? -3.839 8.138 21.993 1.00 93.38 233 ILE A N 1
ATOM 1829 C CA . ILE A 1 233 ? -4.892 7.696 21.069 1.00 93.38 233 ILE A CA 1
ATOM 1830 C C . ILE A 1 233 ? -6.228 8.368 21.409 1.00 93.38 233 ILE A C 1
ATOM 1832 O O . ILE A 1 233 ? -6.818 9.040 20.564 1.00 93.38 233 ILE A O 1
ATOM 1836 N N . LEU A 1 234 ? -6.685 8.257 22.662 1.00 94.12 234 LEU A N 1
ATOM 1837 C CA . LEU A 1 234 ? -7.965 8.827 23.100 1.00 94.12 234 LEU A CA 1
ATOM 1838 C C . LEU A 1 234 ? -7.996 10.353 22.954 1.00 94.12 234 LEU A C 1
ATOM 1840 O O . LEU A 1 234 ? -9.006 10.922 22.537 1.00 94.12 234 LEU A O 1
ATOM 1844 N N . LYS A 1 235 ? -6.878 11.027 23.246 1.00 94.62 235 LYS A N 1
ATOM 1845 C CA . LYS A 1 235 ? -6.756 12.473 23.045 1.00 94.62 235 LYS A CA 1
ATOM 1846 C C . LYS A 1 235 ? -6.818 12.845 21.562 1.00 94.62 235 LYS A C 1
ATOM 1848 O O . LYS A 1 235 ? -7.505 13.807 21.223 1.00 94.62 235 LYS A O 1
ATOM 1853 N N . GLY A 1 236 ? -6.139 12.097 20.691 1.00 93.06 236 GLY A N 1
ATOM 1854 C CA . GLY A 1 236 ? -6.185 12.296 19.241 1.00 93.06 236 GLY A CA 1
ATOM 1855 C C . GLY A 1 236 ? -7.598 12.113 18.682 1.00 93.06 236 GLY A C 1
ATOM 1856 O O . GLY A 1 236 ? -8.070 12.938 17.898 1.00 93.06 236 GLY A O 1
ATOM 1857 N N . ILE A 1 237 ? -8.316 11.091 19.156 1.00 93.12 237 ILE A N 1
ATOM 1858 C CA . ILE A 1 237 ? -9.718 10.841 18.798 1.00 93.12 237 ILE A CA 1
ATOM 1859 C C . ILE A 1 237 ? -10.600 12.024 19.218 1.00 93.12 237 ILE A C 1
ATOM 1861 O O . ILE A 1 237 ? -11.386 12.512 18.406 1.00 93.12 237 ILE A O 1
ATOM 1865 N N . GLU A 1 238 ? -10.452 12.545 20.436 1.00 92.56 238 GLU A N 1
ATOM 1866 C CA . GLU A 1 238 ? -11.254 13.689 20.890 1.00 92.56 238 GLU A CA 1
ATOM 1867 C C . GLU A 1 238 ? -10.944 14.968 20.096 1.00 92.56 238 GLU A C 1
ATOM 1869 O O . GLU A 1 238 ? -11.853 15.680 19.669 1.00 92.56 238 GLU A O 1
ATOM 1874 N N . GLN A 1 239 ? -9.665 15.231 19.815 1.00 91.94 239 GLN A N 1
ATOM 1875 C CA . GLN A 1 239 ? -9.244 16.371 18.995 1.00 91.94 239 GLN A CA 1
ATOM 1876 C C . GLN A 1 239 ? -9.777 16.292 17.562 1.00 91.94 239 GLN A C 1
ATOM 1878 O O . GLN A 1 239 ? -10.116 17.322 16.974 1.00 91.94 239 GLN A O 1
ATOM 1883 N N . SER A 1 240 ? -9.902 15.082 17.010 1.00 90.38 240 SER A N 1
ATOM 1884 C CA . SER A 1 240 ? -10.424 14.874 15.660 1.00 90.38 240 SER A CA 1
ATOM 1885 C C . SER A 1 240 ? -11.848 15.419 15.482 1.00 90.38 240 SER A C 1
ATOM 1887 O O . SER A 1 240 ? -12.178 15.941 14.419 1.00 90.38 240 SER A O 1
ATOM 1889 N N . LYS A 1 241 ? -12.673 15.411 16.540 1.00 88.00 241 LYS A N 1
ATOM 1890 C CA . LYS A 1 241 ? -14.053 15.929 16.503 1.00 88.00 241 LYS A CA 1
ATOM 1891 C C . LYS A 1 241 ? -14.126 17.425 16.194 1.00 88.00 241 LYS A C 1
ATOM 1893 O O . LYS A 1 241 ? -15.143 17.892 15.697 1.00 88.00 241 LYS A O 1
ATOM 1898 N N . GLN A 1 242 ? -13.051 18.163 16.470 1.00 88.06 242 GLN A N 1
ATOM 1899 C CA . GLN A 1 242 ? -12.954 19.609 16.253 1.00 88.06 242 GLN A CA 1
ATOM 1900 C C . GLN A 1 242 ? -12.377 19.973 14.873 1.00 88.06 242 GLN A C 1
ATOM 1902 O O . GLN A 1 242 ? -12.190 21.153 14.573 1.00 88.06 242 GLN A O 1
ATOM 1907 N N . LYS A 1 243 ? -12.046 18.985 14.027 1.00 84.62 243 LYS A N 1
ATOM 1908 C CA . LYS A 1 243 ? -11.528 19.240 12.676 1.00 84.62 243 LYS A CA 1
ATOM 1909 C C . LYS A 1 243 ? -12.615 19.851 11.787 1.00 84.62 243 LYS A C 1
ATOM 1911 O O . LYS A 1 243 ? -13.796 19.528 11.881 1.00 84.62 243 LYS A O 1
ATOM 1916 N N . ASP A 1 244 ? -12.177 20.731 10.891 1.00 82.50 244 ASP A N 1
ATOM 1917 C CA . ASP A 1 244 ? -13.026 21.420 9.919 1.00 82.50 244 ASP A CA 1
ATOM 1918 C C . ASP A 1 244 ? -13.796 20.424 9.033 1.00 82.50 244 ASP A C 1
ATOM 1920 O O . ASP A 1 244 ? -13.245 19.419 8.571 1.00 82.50 244 ASP A O 1
ATOM 1924 N N . PHE A 1 245 ? -15.061 20.736 8.744 1.00 76.81 245 PHE A N 1
ATOM 1925 C CA . PHE A 1 245 ? -15.949 19.901 7.932 1.00 76.81 245 PHE A CA 1
ATOM 1926 C C . PHE A 1 245 ? -15.373 19.539 6.547 1.00 76.81 245 PHE A C 1
ATOM 1928 O O . PHE A 1 245 ? -15.686 18.487 5.991 1.00 76.81 245 PHE A O 1
ATOM 1935 N N . ARG A 1 246 ? -14.469 20.354 5.989 1.00 76.69 246 ARG A N 1
ATOM 1936 C CA . ARG A 1 246 ? -13.772 20.062 4.723 1.00 76.69 246 ARG A CA 1
ATOM 1937 C C . ARG A 1 246 ? -12.974 18.756 4.757 1.00 76.69 246 ARG A C 1
ATOM 1939 O O . ARG A 1 246 ? -12.860 18.105 3.720 1.00 76.69 246 ARG A O 1
ATOM 1946 N N . PHE A 1 247 ? -12.458 18.345 5.916 1.00 74.25 247 PHE A N 1
ATOM 1947 C CA . PHE A 1 247 ? -11.771 17.057 6.048 1.00 74.25 247 PHE A CA 1
ATOM 1948 C C . PHE A 1 247 ? -12.748 15.878 5.949 1.00 74.25 247 PHE A C 1
ATOM 1950 O O . PHE A 1 247 ? -12.412 14.870 5.331 1.00 74.25 247 PHE A O 1
ATOM 1957 N N . TYR A 1 248 ? -13.990 16.037 6.421 1.00 69.62 248 TYR A N 1
ATOM 1958 C CA . TYR A 1 248 ? -15.050 15.037 6.248 1.00 69.62 248 TYR A CA 1
ATOM 1959 C C . TYR A 1 248 ? -15.445 14.852 4.777 1.00 69.62 248 TYR A C 1
ATOM 1961 O O . TYR A 1 248 ? -15.651 13.724 4.330 1.00 69.62 248 TYR A O 1
ATOM 1969 N N . PHE A 1 249 ? -15.459 15.921 3.975 1.00 66.81 249 PHE A N 1
ATOM 1970 C CA . PHE A 1 249 ? -15.701 15.812 2.530 1.00 66.81 249 PHE A CA 1
ATOM 1971 C C . PHE A 1 249 ? -14.636 15.000 1.780 1.00 66.81 249 PHE A C 1
ATOM 1973 O O . PHE A 1 249 ? -14.961 14.349 0.791 1.00 66.81 249 PHE A O 1
ATOM 1980 N N . LEU A 1 250 ? -13.379 15.014 2.232 1.00 63.97 250 LEU A N 1
ATOM 1981 C CA . LEU A 1 250 ? -12.302 14.209 1.635 1.00 63.97 250 LEU A CA 1
ATOM 1982 C C . LEU A 1 250 ? -12.421 12.716 1.989 1.00 63.97 250 LEU A C 1
ATOM 1984 O O . LEU A 1 250 ? -11.854 11.864 1.299 1.00 63.97 250 LEU A O 1
ATOM 1988 N N . LEU A 1 251 ? -13.146 12.405 3.065 1.00 66.75 251 LEU A N 1
ATOM 1989 C CA . LEU A 1 251 ? -13.402 11.047 3.542 1.00 66.75 251 LEU A CA 1
ATOM 1990 C C . LEU A 1 251 ? -14.604 10.410 2.848 1.00 66.75 251 LEU A C 1
ATOM 1992 O O . LEU A 1 251 ? -14.557 9.214 2.546 1.00 66.75 251 LEU A O 1
ATOM 1996 N N . LEU A 1 252 ? -15.633 11.212 2.553 1.00 60.75 252 LEU A N 1
ATOM 1997 C CA . LEU A 1 252 ? -16.736 10.834 1.678 1.00 60.75 252 LEU A CA 1
ATOM 1998 C C . LEU A 1 252 ? -16.161 10.567 0.289 1.00 60.75 252 LEU A C 1
ATOM 2000 O O . LEU A 1 252 ? -15.833 11.483 -0.462 1.00 60.75 252 LEU A O 1
ATOM 2004 N N . ASP A 1 253 ? -15.984 9.287 -0.028 1.00 55.25 253 ASP A N 1
ATOM 2005 C CA . ASP A 1 253 ? -15.539 8.835 -1.337 1.00 55.25 253 ASP A CA 1
ATOM 2006 C C . ASP A 1 253 ? -16.552 9.344 -2.373 1.00 55.25 253 ASP A C 1
ATOM 2008 O O . ASP A 1 253 ? -17.608 8.758 -2.594 1.00 55.25 253 ASP A O 1
ATOM 2012 N N . SER A 1 254 ? -16.262 10.494 -2.982 1.00 44.06 254 SER A N 1
ATOM 2013 C CA . SER A 1 254 ? -17.116 11.164 -3.970 1.00 44.06 254 SER A CA 1
ATOM 2014 C C . SER A 1 254 ? -17.290 10.338 -5.248 1.00 44.06 254 SER A C 1
ATOM 2016 O O . SER A 1 254 ? -18.071 10.701 -6.123 1.00 44.06 254 SER A O 1
ATOM 2018 N N . ARG A 1 255 ? -16.629 9.177 -5.340 1.00 45.78 255 ARG A N 1
ATOM 2019 C CA . ARG A 1 255 ? -16.881 8.151 -6.359 1.00 45.78 255 ARG A CA 1
ATOM 2020 C C . ARG A 1 255 ? -18.028 7.201 -6.003 1.00 45.78 255 ARG A C 1
ATOM 2022 O O . ARG A 1 255 ? -18.566 6.567 -6.905 1.00 45.78 255 ARG A O 1
ATOM 2029 N N . SER A 1 256 ? -18.437 7.133 -4.738 1.00 37.53 256 SER A N 1
ATOM 2030 C CA . SER A 1 256 ? -19.636 6.414 -4.281 1.00 37.53 256 SER A CA 1
ATOM 2031 C C . SER A 1 256 ? -20.922 7.204 -4.541 1.00 37.53 256 SER A C 1
ATOM 2033 O O . SER A 1 256 ? -21.992 6.615 -4.619 1.00 37.53 256 SER A O 1
ATOM 2035 N N . LEU A 1 257 ? -20.829 8.526 -4.734 1.00 32.28 257 LEU A N 1
ATOM 2036 C CA . LEU A 1 257 ? -21.963 9.394 -5.093 1.00 32.28 257 LEU A CA 1
ATOM 2037 C C . LEU A 1 257 ? -22.446 9.214 -6.543 1.00 32.28 257 LEU A C 1
ATOM 2039 O O . LEU A 1 257 ? -23.514 9.703 -6.884 1.00 32.28 257 LEU A O 1
ATOM 2043 N N . VAL A 1 258 ? -21.691 8.489 -7.377 1.00 30.50 258 VAL A N 1
ATOM 2044 C CA . VAL A 1 258 ? -22.111 8.066 -8.730 1.00 30.50 258 VAL A CA 1
ATOM 2045 C C . VAL A 1 258 ? -22.739 6.661 -8.702 1.00 30.50 258 VAL A C 1
ATOM 2047 O O . VAL A 1 258 ? -23.089 6.104 -9.734 1.00 30.50 258 VAL A O 1
ATOM 2050 N N . ILE A 1 259 ? -22.891 6.065 -7.514 1.00 32.16 259 ILE A N 1
ATOM 2051 C CA . ILE A 1 259 ? -23.569 4.781 -7.316 1.00 32.16 259 ILE A CA 1
ATOM 2052 C C . ILE A 1 259 ? -24.878 5.038 -6.564 1.00 32.16 259 ILE A C 1
ATOM 2054 O O . ILE A 1 259 ? -25.062 4.602 -5.429 1.00 32.16 259 ILE A O 1
ATOM 2058 N N . ARG A 1 260 ? -25.772 5.797 -7.195 1.00 30.83 260 ARG A N 1
ATOM 2059 C CA . ARG A 1 260 ? -27.224 5.707 -7.029 1.00 30.83 260 ARG A CA 1
ATOM 2060 C C . ARG A 1 260 ? -27.887 6.064 -8.347 1.00 30.83 260 ARG A C 1
ATOM 2062 O O . ARG A 1 260 ? -27.429 7.047 -8.967 1.00 30.83 260 ARG A O 1
#

Sequence (260 aa):
MSGSKIAKTIQEFKKQKDSLGFPTDGLVIKLNDISKRDALGYTSHSPRWARAYKFDAIMKESKIVDITYAVGRTGKITPRAEIEPISLAGTTVTFATLHNQDYIDELGVGIGAIVRVAKRGEIIPAVEEVVTPGKEVFKIPDRCPSCNTQTIKKESLVDLFCPNPDCPDRVKNGIIFYCQRKQMDIEGLGDKQIEFLYDHDYIKSIADLYDLKDQKEKLMEEEGFGEKSVNIILKGIEQSKQKDFRFYFLLLDSRSLVIR

pLDDT: mean 87.59, std 11.17, range [30.5, 97.25]

Foldseek 3Di:
DDPVVVVVVQVVCVVCQVVDPDHDFFDKDADPDPVVQVVQAADPPGGPRIDTDGDPFDKDKWWFQDKDWAQALQQWIWIKTQTDWDQGLNDTDRIATQGALVSLVVQQADHGFIFIWGDDVSHHIHGPHTPGHDDGRDDDDLADPQARAGWDDDPPDRTIGDPDNQRLSNQLNLLQVCCDCLALVQPLDHSVNSVVCSVVVCDSHNVSLQVNVVCLVVQCVDPPSNPVSSVSRNVSSVSSVVDDCVSVVVSPPVVCVVVD

Radius of gyration: 23.56 Å; chains: 1; bounding box: 59×58×61 Å

Secondary structure (DSSP, 8-state):
--HHHHHHHHHHHHHHGGGSSS---EEEEE-S-HHHHHHH-B-SSSBSSEEEEEPPPPEEEEEEEEEEEEE-TTSEEEEEEEEEEEEETTEEEEEEE---HHHHHHHT--TT-EEEEEEETTTEEEEEEEEE--SS-----SB-TTT-PBPEE-TT-SSEE---TT-HHHHHHHHHHHHSTTTT--TT--HHHHHHHHHTTS-SSTGGGGGGGGGHHHHHHSTT--HHHHHHHHHHHHHHTTS-HHHHHHHS-TTGGG--

Organism: NCBI:txid1193029

InterPro domains:
  IPR004149 Zinc-finger, NAD-dependent DNA ligase C4-type [PF03119] (143-168)
  IPR004150 NAD-dependent DNA ligase, OB-fold [PF03120] (62-132)
  IPR010994 RuvA domain 2-like [SSF47781] (140-253)
  IPR012340 Nucleic acid-binding, OB-fold [G3DSA:2.40.50.140] (62-136)
  IPR012340 Nucleic acid-binding, OB-fold [SSF50249] (60-133)
  IPR013839 NAD-dependent DNA ligase, adenylation [PF01653] (5-57)
  IPR013840 NAD-dependent DNA ligase, N-terminal [SM00532] (3-183)